Protein AF-0000000078877366 (afdb_homodimer)

Radius of gyration: 17.59 Å; Cα contacts (8 Å, |Δi|>4): 862; chains: 2; bounding box: 42×48×54 Å

Foldseek 3Di:
DDFDKQWEAFLVRQKIWGFDPPWQWIKIWGADPVVRDTHDIDTQAHDDPVFAGWIAWYAFPVRWIWTWGAQCQKTFTADSNVNDTDDMDHDQARGWHYWAFDDPQSQKIKTAFADPPPDPVRCVSRVCGGHIDIDHDPVTGHDDSDPPPD/DDFDKQWEAFLVRQKIWGFDPPWQWIKIWGADPVVRDTHDIDTQAHDDPVFAGWIAWYAFPVRWIWTWGAQCQKTFTADSVVNDTDDMDHDQARGWHYWAFDDPQSQKIKTAFADPPPDPVRCVSRVCGGHIDIDHDPVTGHDDSDPPPD

Nearest PDB structures (foldseek):
  4gn9-assembly1_A  TM=9.011E-01  e=2.842E-16  Mus musculus
  4gnc-assembly1_A  TM=8.943E-01  e=8.841E-16  Homo sapiens
  7plb-assembly1_A  TM=9.315E-01  e=5.204E-13  Caulobacter vibrioides CB15
  2iaw-assembly1_A  TM=7.650E-01  e=1.262E-06  Loligo vulgaris
  4o5t-assembly2_B  TM=7.601E-01  e=4.374E-06  Loligo vulgaris

Organism: Nematostella vectensis (NCBI:txid45351)

pLDDT: mean 87.81, std 14.9, range [25.67, 98.62]

InterPro domains:
  IPR005511 Senescence marker protein-30 (SMP-30) [PR01790] (13-33)
  IPR005511 Senescence marker protein-30 (SMP-3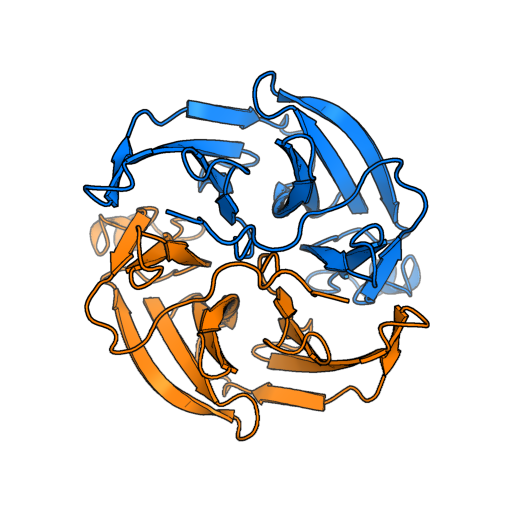0) [PR01790] (53-70)
  IPR005511 Senescence marker protein-30 (SMP-30) [PR01790] (96-114)
  IPR008367 Regucalcin [PR01791] (40-58)
  IPR008367 Regucalcin [PR01791] (79-92)
  IPR008367 Regucalcin [PR01791] (126-142)
  IPR011042 Six-bladed beta-propeller, TolB-like [G3DSA:2.120.10.30] (1-150)
  IPR013658 SMP-30/Gluconolactonase/LRE-like region [PF08450] (1-115)

Sequence (300 aa):
VTISNGLAWSNDGKTLYYVDSIPRTVSAFDYDVASGNLSNRRVAIQLPPSRGEPDGMTIDKDGMLWIAIWDEGKVVRFDPNTGEELQSVSFPVARTTSCCWAGPNYDELIVTTARIGLTPSQLRDQPLAGSIFRVKNLGTRGSPAVKYHGVTISNGLAWSNDGKTLYYVDSIPRTVSAFDYDVASGNLSNRRVAIQLPPSRGEPDGMTIDKDGMLWIAIWDEGKVVRFDPNTGEELQSVSFPVARTTSCCWAGPNYDELIVTTARIGLTPSQLRDQPLAGSIFRVKNLGTRGSPAVKYHG

Secondary structure (DSSP, 8-state):
---BTTEEE-TTS-EEEEE-SSTTEEEEEEE-TTT--EEEEEEEEE--TTS-EEEEEEE-TTSPEEEEEETTTEEEEE-TTT--EEEEEE-SSSBEEEEEEESTTS-EEEEEE--TT--HHHHHH-TTTT-EEEE---S-----------/---BTTEEE-TTS-EEEEE-SSTTEEEEEEE-TTT--EEEEEEEEE--TTS-EEEEEEE-TTSPEEEEEETTTEEEEE-TTT--EEEEEE-SSSBEEEEEEESTTS-EEEEEE--TT--HHHHHH-TTTT-EEEE---S-----------

Structure (mmCIF, N/CA/C/O backbone):
data_AF-0000000078877366-model_v1
#
loop_
_entity.id
_entity.type
_entity.pdbx_description
1 polymer Regucalcin
#
loop_
_atom_site.group_PDB
_atom_site.id
_atom_site.type_symbol
_atom_site.label_atom_id
_atom_site.label_alt_id
_atom_site.label_comp_id
_atom_site.label_asym_id
_atom_site.label_entity_id
_atom_site.label_seq_id
_atom_site.pdbx_PDB_ins_code
_atom_site.Cartn_x
_atom_site.Cartn_y
_atom_site.Cartn_z
_atom_site.occupancy
_atom_site.B_iso_or_equiv
_atom_site.auth_seq_id
_atom_site.auth_comp_id
_atom_site.auth_asym_id
_atom_site.auth_atom_id
_atom_site.pdbx_PDB_model_num
ATOM 1 N N . VAL A 1 1 ? -1.325 3.545 -12.031 1 32.81 1 VAL A N 1
ATOM 2 C CA . VAL A 1 1 ? -0.513 2.512 -11.398 1 32.81 1 VAL A CA 1
ATOM 3 C C . VAL A 1 1 ? -0.823 2.455 -9.906 1 32.81 1 VAL A C 1
ATOM 5 O O . VAL A 1 1 ? -0.821 3.484 -9.227 1 32.81 1 VAL A O 1
ATOM 8 N N . THR A 1 2 ? -1.578 1.471 -9.453 1 37.56 2 THR A N 1
ATOM 9 C CA . THR A 1 2 ? -2.1 1.322 -8.094 1 37.56 2 THR A CA 1
ATOM 10 C C . THR A 1 2 ? -0.974 0.997 -7.117 1 37.56 2 THR A C 1
ATOM 12 O O . THR A 1 2 ? -0.105 0.174 -7.414 1 37.56 2 THR A O 1
ATOM 15 N N . ILE A 1 3 ? -0.384 1.976 -6.395 1 37.84 3 ILE A N 1
ATOM 16 C CA . ILE A 1 3 ? 0.7 1.863 -5.422 1 37.84 3 ILE A CA 1
ATOM 17 C C . ILE A 1 3 ? 0.15 1.35 -4.094 1 37.84 3 ILE A C 1
ATOM 19 O O . ILE A 1 3 ? -0.912 1.787 -3.643 1 37.84 3 ILE A O 1
ATOM 23 N N . SER A 1 4 ? 0.248 -0.048 -3.723 1 44.88 4 SER A N 1
ATOM 24 C CA . SER A 1 4 ? -0.197 -0.622 -2.457 1 44.88 4 SER A CA 1
ATOM 25 C C . SER A 1 4 ? 0.892 -0.528 -1.394 1 44.88 4 SER A C 1
ATOM 27 O O . SER A 1 4 ? 2.043 -0.216 -1.703 1 44.88 4 SER A O 1
ATOM 29 N N . ASN A 1 5 ? 0.466 -0.875 -0.287 1 55.22 5 ASN A N 1
ATOM 30 C CA . ASN A 1 5 ? 1.335 -0.935 0.884 1 55.22 5 ASN A CA 1
ATOM 31 C C . ASN A 1 5 ? 2.586 -1.764 0.61 1 55.22 5 ASN A C 1
ATOM 33 O O . ASN A 1 5 ? 2.504 -2.979 0.425 1 55.22 5 ASN A O 1
ATOM 37 N N . GLY A 1 6 ? 3.566 -1.111 0.439 1 71.69 6 GLY A N 1
ATOM 38 C CA . GLY A 1 6 ? 4.879 -1.724 0.326 1 71.69 6 GLY A CA 1
ATOM 39 C C . GLY A 1 6 ? 5.262 -2.057 -1.104 1 71.69 6 GLY A C 1
ATOM 40 O O . GLY A 1 6 ? 6.258 -2.746 -1.342 1 71.69 6 GLY A O 1
ATOM 41 N N . LEU A 1 7 ? 4.27 -1.712 -2.055 1 83.06 7 LEU A N 1
ATOM 42 C CA . LEU A 1 7 ? 4.551 -1.886 -3.475 1 83.06 7 LEU A CA 1
ATOM 43 C C . LEU A 1 7 ? 4.336 -0.58 -4.234 1 83.06 7 LEU A C 1
ATOM 45 O O . LEU A 1 7 ? 3.383 0.153 -3.961 1 83.06 7 LEU A O 1
ATOM 49 N N . ALA A 1 8 ? 5.227 -0.337 -5.18 1 83.12 8 ALA A N 1
ATOM 50 C CA . ALA A 1 8 ? 5.074 0.792 -6.094 1 83.12 8 ALA A CA 1
ATOM 51 C C . ALA A 1 8 ? 5.688 0.482 -7.457 1 83.12 8 ALA A C 1
ATOM 53 O O . ALA A 1 8 ? 6.699 -0.216 -7.543 1 83.12 8 ALA A O 1
ATOM 54 N N . TRP A 1 9 ? 5.016 0.987 -8.438 1 84.25 9 TRP A N 1
ATOM 55 C CA . TRP A 1 9 ? 5.547 0.898 -9.797 1 84.25 9 TRP A CA 1
ATOM 56 C C . TRP A 1 9 ? 6.254 2.189 -10.188 1 84.25 9 TRP A C 1
ATOM 58 O O . TRP A 1 9 ? 5.781 3.285 -9.875 1 84.25 9 TRP A O 1
ATOM 68 N N . SER A 1 10 ? 7.32 1.924 -10.945 1 86 10 SER A N 1
ATOM 69 C CA . SER A 1 10 ? 7.844 3.102 -11.633 1 86 10 SER A CA 1
ATOM 70 C C . SER A 1 10 ? 6.832 3.66 -12.625 1 86 10 SER A C 1
ATOM 72 O O . SER A 1 10 ? 5.922 2.951 -13.055 1 86 10 SER A O 1
ATOM 74 N N . ASN A 1 11 ? 7.094 4.965 -12.961 1 82.62 11 ASN A N 1
ATOM 75 C CA . ASN A 1 11 ? 6.105 5.645 -13.789 1 82.62 11 ASN A CA 1
ATOM 76 C C . ASN A 1 11 ? 5.992 4.996 -15.164 1 82.62 11 ASN A C 1
ATOM 78 O O . ASN A 1 11 ? 4.922 5.012 -15.781 1 82.62 11 ASN A O 1
ATOM 82 N N . ASP A 1 12 ? 7.074 4.441 -15.672 1 82.88 12 ASP A N 1
ATOM 83 C CA . ASP A 1 12 ? 7.035 3.814 -16.984 1 82.88 12 ASP A CA 1
ATOM 84 C C . ASP A 1 12 ? 6.59 2.357 -16.891 1 82.88 12 ASP A C 1
ATOM 86 O O . ASP A 1 12 ? 6.535 1.649 -17.891 1 82.88 12 ASP A O 1
ATOM 90 N N . GLY A 1 13 ? 6.367 1.849 -15.703 1 82.31 13 GLY A N 1
ATOM 91 C CA . GLY A 1 13 ? 5.84 0.509 -15.492 1 82.31 13 GLY A CA 1
ATOM 92 C C . GLY A 1 13 ? 6.891 -0.576 -15.648 1 82.31 13 GLY A C 1
ATOM 93 O O . GLY A 1 13 ? 6.566 -1.765 -15.656 1 82.31 13 GLY A O 1
ATOM 94 N N . LYS A 1 14 ? 8.117 -0.205 -15.664 1 88.31 14 LYS A N 1
ATOM 95 C CA . LYS A 1 14 ? 9.164 -1.175 -15.977 1 88.31 14 LYS A CA 1
ATOM 96 C C . LYS A 1 14 ? 9.875 -1.64 -14.711 1 88.31 14 LYS A C 1
ATOM 98 O O . LYS A 1 14 ? 10.641 -2.602 -14.742 1 88.31 14 LYS A O 1
ATOM 103 N N . THR A 1 15 ? 9.648 -0.96 -13.625 1 91 15 THR A N 1
ATOM 104 C CA . THR A 1 15 ? 10.289 -1.315 -12.367 1 91 15 THR A CA 1
ATOM 105 C C . THR A 1 15 ? 9.25 -1.469 -11.258 1 91 15 THR A C 1
ATOM 107 O O . THR A 1 15 ? 8.352 -0.631 -11.117 1 91 15 THR A O 1
ATOM 110 N N . LEU A 1 16 ? 9.312 -2.557 -10.523 1 90.25 16 LEU A N 1
ATOM 111 C CA . LEU A 1 16 ? 8.508 -2.783 -9.32 1 90.25 16 LEU A CA 1
ATOM 112 C C . LEU A 1 16 ? 9.344 -2.572 -8.062 1 90.25 16 LEU A C 1
ATOM 114 O O . LEU A 1 16 ? 10.422 -3.16 -7.926 1 90.25 16 LEU A O 1
ATOM 118 N N . TYR A 1 17 ? 8.875 -1.68 -7.219 1 90.62 17 TYR A N 1
ATOM 119 C CA . TYR A 1 17 ? 9.484 -1.465 -5.914 1 90.62 17 TYR A CA 1
ATOM 120 C C . TYR A 1 17 ? 8.656 -2.119 -4.812 1 90.62 17 TYR A C 1
ATOM 122 O O . TYR A 1 17 ? 7.43 -2.061 -4.832 1 90.62 17 TYR A O 1
ATOM 130 N N . TYR A 1 18 ? 9.32 -2.799 -3.941 1 88.19 18 TYR A N 1
ATOM 131 C CA . TYR A 1 18 ? 8.547 -3.342 -2.83 1 88.19 18 TYR A CA 1
ATOM 132 C C . TYR A 1 18 ? 9.383 -3.393 -1.558 1 88.19 18 TYR A C 1
ATOM 134 O O . TYR A 1 18 ? 10.602 -3.568 -1.615 1 88.19 18 TYR A O 1
ATOM 142 N N . VAL A 1 19 ? 8.781 -3.094 -0.463 1 83.5 19 VAL A N 1
ATOM 143 C CA . VAL A 1 19 ? 9.422 -3.248 0.84 1 83.5 19 VAL A CA 1
ATOM 144 C C . VAL A 1 19 ? 9.734 -4.723 1.092 1 83.5 19 VAL A C 1
ATOM 146 O O . VAL A 1 19 ? 8.82 -5.543 1.215 1 83.5 19 VAL A O 1
ATOM 149 N N . ASP A 1 20 ? 10.938 -5.031 1.251 1 77.25 20 ASP A N 1
ATOM 150 C CA . ASP A 1 20 ? 11.492 -6.383 1.291 1 77.25 20 ASP A CA 1
ATOM 151 C C . ASP A 1 20 ? 11.43 -6.957 2.705 1 77.25 20 ASP A C 1
ATOM 153 O O . ASP A 1 20 ? 11.227 -6.219 3.672 1 77.25 20 ASP A O 1
ATOM 157 N N . SER A 1 21 ? 11.547 -8.297 2.646 1 73.06 21 SER A N 1
ATOM 158 C CA . SER A 1 21 ? 11.602 -9 3.924 1 73.06 21 SER A CA 1
ATOM 159 C C . SER A 1 21 ? 12.891 -8.695 4.676 1 73.06 21 SER A C 1
ATOM 161 O O . SER A 1 21 ? 12.992 -8.945 5.879 1 73.06 21 SER A O 1
ATOM 163 N N . ILE A 1 22 ? 13.859 -8.289 3.953 1 75.06 22 ILE A N 1
ATOM 164 C CA . ILE A 1 22 ? 15.062 -7.801 4.617 1 75.06 22 ILE A CA 1
ATOM 165 C C . ILE A 1 22 ? 14.758 -6.484 5.332 1 75.06 22 ILE A C 1
ATOM 167 O O . ILE A 1 22 ? 14.234 -5.547 4.723 1 75.06 22 ILE A O 1
ATOM 171 N N . PRO A 1 23 ? 15.141 -6.492 6.578 1 81.88 23 PRO A N 1
ATOM 172 C CA . PRO A 1 23 ? 14.805 -5.281 7.336 1 81.88 23 PRO A CA 1
ATOM 173 C C . PRO A 1 23 ? 15.344 -4.012 6.688 1 81.88 23 PRO A C 1
ATOM 175 O O . PRO A 1 23 ? 16.469 -4.008 6.164 1 81.88 23 PRO A O 1
ATOM 178 N N . ARG A 1 24 ? 14.516 -2.986 6.664 1 91.19 24 ARG A N 1
ATOM 179 C CA . ARG A 1 24 ? 14.82 -1.605 6.305 1 91.19 24 ARG A CA 1
ATOM 180 C C . ARG A 1 24 ? 15.281 -1.504 4.855 1 91.19 24 ARG A C 1
ATOM 182 O O . ARG A 1 24 ? 16.156 -0.697 4.527 1 91.19 24 ARG A O 1
ATOM 189 N N . THR A 1 25 ? 14.789 -2.34 4.055 1 90.75 25 THR A N 1
ATOM 190 C CA . THR A 1 25 ? 15.203 -2.393 2.658 1 90.75 25 THR A CA 1
ATOM 191 C C . THR A 1 25 ? 13.992 -2.293 1.732 1 90.75 25 THR A C 1
ATOM 193 O O . THR A 1 25 ? 12.953 -2.906 1.988 1 90.75 25 THR A O 1
ATOM 196 N N . VAL A 1 26 ? 14.156 -1.468 0.706 1 93.19 26 VAL A N 1
ATOM 197 C CA . VAL A 1 26 ? 13.273 -1.496 -0.454 1 93.19 26 VAL A CA 1
ATOM 198 C C . VAL A 1 26 ? 14.008 -2.092 -1.652 1 93.19 26 VAL A C 1
ATOM 200 O O . VAL A 1 26 ? 15.055 -1.586 -2.057 1 93.19 26 VAL A O 1
ATOM 203 N N . SER A 1 27 ? 13.438 -3.086 -2.223 1 92.88 27 SER A N 1
ATOM 204 C CA . SER A 1 27 ? 14.016 -3.738 -3.395 1 92.88 27 SER A CA 1
ATOM 205 C C . SER A 1 27 ? 13.328 -3.281 -4.676 1 92.88 27 SER A C 1
ATOM 207 O O . SER A 1 27 ? 12.195 -2.799 -4.641 1 92.88 27 SER A O 1
ATOM 209 N N . ALA A 1 28 ? 14.078 -3.387 -5.766 1 94.56 28 ALA A N 1
ATOM 210 C CA . ALA A 1 28 ? 13.547 -3.102 -7.098 1 94.56 28 ALA A CA 1
ATOM 211 C C . ALA A 1 28 ? 13.742 -4.297 -8.031 1 94.56 28 ALA A C 1
ATOM 213 O O . ALA A 1 28 ? 14.758 -4.992 -7.953 1 94.56 28 ALA A O 1
ATOM 214 N N . PHE A 1 29 ? 12.789 -4.543 -8.883 1 93.69 29 PHE A N 1
ATOM 215 C CA . PHE A 1 29 ? 12.82 -5.555 -9.938 1 93.69 29 PHE A CA 1
ATOM 216 C C . PHE A 1 29 ? 12.5 -4.938 -11.289 1 93.69 29 PHE A C 1
ATOM 218 O O . PHE A 1 29 ? 11.625 -4.074 -11.398 1 93.69 29 PHE A O 1
ATOM 225 N N . ASP A 1 30 ? 13.25 -5.438 -12.281 1 95.12 30 ASP A N 1
ATOM 226 C CA . ASP A 1 30 ? 12.734 -5.176 -13.625 1 95.12 30 ASP A CA 1
ATOM 227 C C . ASP A 1 30 ? 11.477 -5.992 -13.898 1 95.12 30 ASP A C 1
ATOM 229 O O . ASP A 1 30 ? 11.375 -7.148 -13.484 1 95.12 30 ASP A O 1
ATOM 233 N N . TYR A 1 31 ? 10.586 -5.371 -14.516 1 90 31 TYR A N 1
ATOM 234 C CA . TYR A 1 31 ? 9.344 -6.023 -14.906 1 90 31 TYR A CA 1
ATOM 235 C C . TYR A 1 31 ? 9.195 -6.059 -16.422 1 90 31 TYR A C 1
ATOM 237 O O . TYR A 1 31 ? 9.234 -5.016 -17.078 1 90 31 TYR A O 1
ATOM 245 N N . ASP A 1 32 ? 9.062 -7.242 -16.969 1 90.5 32 ASP A N 1
ATOM 246 C CA . ASP A 1 32 ? 8.758 -7.41 -18.391 1 90.5 32 ASP A CA 1
ATOM 247 C C . ASP A 1 32 ? 7.25 -7.465 -18.625 1 90.5 32 ASP A C 1
ATOM 249 O O . ASP A 1 32 ? 6.609 -8.477 -18.344 1 90.5 32 ASP A O 1
ATOM 253 N N . VAL A 1 33 ? 6.742 -6.5 -19.172 1 82.19 33 VAL A N 1
ATOM 254 C CA . VAL A 1 33 ? 5.297 -6.332 -19.297 1 82.19 33 VAL A CA 1
ATOM 255 C C . VAL A 1 33 ? 4.723 -7.453 -20.156 1 82.19 33 VAL A C 1
ATOM 257 O O . VAL A 1 33 ? 3.605 -7.914 -19.938 1 82.19 33 VAL A O 1
ATOM 260 N N . ALA A 1 34 ? 5.422 -7.879 -21.156 1 83.06 34 ALA A N 1
ATOM 261 C CA . ALA A 1 34 ? 4.941 -8.898 -22.078 1 83.06 34 ALA A CA 1
ATOM 262 C C . ALA A 1 34 ? 4.871 -10.266 -21.406 1 83.06 34 ALA A C 1
ATOM 264 O O . ALA A 1 34 ? 3.871 -10.977 -21.531 1 83.06 34 ALA A O 1
ATOM 265 N N . SER A 1 35 ? 5.82 -10.578 -20.625 1 86.69 35 SER A N 1
ATOM 266 C CA . SER A 1 35 ? 5.883 -11.906 -20.016 1 86.69 35 SER A CA 1
ATOM 267 C C . SER A 1 35 ? 5.375 -11.875 -18.578 1 86.69 35 SER A C 1
ATOM 269 O O . SER A 1 35 ? 5.031 -12.922 -18.016 1 86.69 35 SER A O 1
ATOM 271 N N . GLY A 1 36 ? 5.445 -10.703 -18.047 1 83.31 36 GLY A N 1
ATOM 272 C CA . GLY A 1 36 ? 5.094 -10.578 -16.641 1 83.31 36 GLY A CA 1
ATOM 273 C C . GLY A 1 36 ? 6.215 -10.984 -15.703 1 83.31 36 GLY A C 1
ATOM 274 O O . GLY A 1 36 ? 6.031 -11.023 -14.492 1 83.31 36 GLY A O 1
ATOM 275 N N . ASN A 1 37 ? 7.348 -11.266 -16.219 1 89.62 37 ASN A N 1
ATOM 276 C CA . ASN A 1 37 ? 8.461 -11.766 -15.414 1 89.62 37 ASN A CA 1
ATOM 277 C C . ASN A 1 37 ? 9.148 -10.641 -14.648 1 89.62 37 ASN A C 1
ATOM 279 O O . ASN A 1 37 ? 9.352 -9.555 -15.188 1 89.62 37 ASN A O 1
ATOM 283 N N . LEU A 1 38 ? 9.406 -10.898 -13.383 1 90.75 38 LEU A N 1
ATOM 284 C CA . LEU A 1 38 ? 10.266 -10.047 -12.578 1 90.75 38 LEU A CA 1
ATOM 285 C C . LEU A 1 38 ? 11.703 -10.562 -12.594 1 90.75 38 LEU A C 1
ATOM 287 O O . LEU A 1 38 ? 11.938 -11.766 -12.477 1 90.75 38 LEU A O 1
ATOM 291 N N . SER A 1 39 ? 12.594 -9.641 -12.828 1 94.19 39 SER A N 1
ATOM 292 C CA . SER A 1 39 ? 14 -10.023 -12.883 1 94.19 39 SER A CA 1
ATOM 293 C C . SER A 1 39 ? 14.898 -8.898 -12.367 1 94.19 39 SER A C 1
ATOM 295 O O . SER A 1 39 ? 14.414 -7.82 -12.023 1 94.19 39 SER A O 1
ATOM 297 N N . ASN A 1 40 ? 16.203 -9.234 -12.156 1 95.12 40 ASN A N 1
ATOM 298 C CA . ASN A 1 40 ? 17.234 -8.266 -11.812 1 95.12 40 ASN A CA 1
ATOM 299 C C . ASN A 1 40 ? 16.938 -7.57 -10.484 1 95.12 40 ASN A C 1
ATOM 301 O O . ASN A 1 40 ? 16.938 -6.34 -10.406 1 95.12 40 ASN A O 1
ATOM 305 N N . ARG A 1 41 ? 16.797 -8.359 -9.523 1 92.44 41 ARG A N 1
ATOM 306 C CA . ARG A 1 41 ? 16.578 -7.812 -8.188 1 92.44 41 ARG A CA 1
ATOM 307 C C . ARG A 1 41 ? 17.766 -6.961 -7.754 1 92.44 41 ARG A C 1
ATOM 309 O O . ARG A 1 41 ? 18.922 -7.348 -7.941 1 92.44 41 ARG A O 1
ATOM 316 N N . ARG A 1 42 ? 17.422 -5.758 -7.215 1 95.5 42 ARG A N 1
ATOM 317 C CA . ARG A 1 42 ? 18.453 -4.879 -6.668 1 95.5 42 ARG A CA 1
ATOM 318 C C . ARG A 1 42 ? 17.906 -4.062 -5.5 1 95.5 42 ARG A C 1
ATOM 320 O O . ARG A 1 42 ? 16.688 -3.916 -5.348 1 95.5 42 ARG A O 1
ATOM 327 N N . VAL A 1 43 ? 18.828 -3.549 -4.68 1 95.19 43 VAL A N 1
ATOM 328 C CA . VAL A 1 43 ? 18.438 -2.701 -3.553 1 95.19 43 VAL A CA 1
ATOM 329 C C . VAL A 1 43 ? 18.25 -1.264 -4.031 1 95.19 43 VAL A C 1
ATOM 331 O O . VAL A 1 43 ? 19.172 -0.645 -4.547 1 95.19 43 VAL A O 1
ATOM 334 N N . ALA A 1 44 ? 17.078 -0.752 -3.947 1 96.62 44 ALA A N 1
ATOM 335 C CA . ALA A 1 44 ? 16.812 0.645 -4.281 1 96.62 44 ALA A CA 1
ATOM 336 C C . ALA A 1 44 ? 17.094 1.559 -3.096 1 96.62 44 ALA A C 1
ATOM 338 O O . ALA A 1 44 ? 17.734 2.609 -3.252 1 96.62 44 ALA A O 1
ATOM 339 N N . ILE A 1 45 ? 16.594 1.171 -1.94 1 96.56 45 ILE A N 1
ATOM 340 C CA . ILE A 1 45 ? 16.797 1.933 -0.713 1 96.56 45 ILE A CA 1
ATOM 341 C C . ILE A 1 45 ? 17.25 0.999 0.406 1 96.56 45 ILE A C 1
ATOM 343 O O . ILE A 1 45 ? 16.688 -0.082 0.588 1 96.56 45 ILE A O 1
ATOM 347 N N . GLN A 1 46 ? 18.234 1.357 1.118 1 96.12 46 GLN A N 1
ATOM 348 C CA . GLN A 1 46 ? 18.672 0.7 2.344 1 96.12 46 GLN A CA 1
ATOM 349 C C . GLN A 1 46 ? 18.859 1.709 3.477 1 96.12 46 GLN A C 1
ATOM 351 O O . GLN A 1 46 ? 19.719 2.59 3.4 1 96.12 46 GLN A O 1
ATOM 356 N N . LEU A 1 47 ? 18.047 1.532 4.484 1 95.75 47 LEU A N 1
ATOM 357 C CA . LEU A 1 47 ? 18.188 2.408 5.645 1 95.75 47 LEU A CA 1
ATOM 358 C C . LEU A 1 47 ? 19.094 1.779 6.699 1 95.75 47 LEU A C 1
ATOM 360 O O . LEU A 1 47 ? 19.078 0.559 6.879 1 95.75 47 LEU A O 1
ATOM 364 N N . PRO A 1 48 ? 19.844 2.566 7.383 1 95.94 48 PRO A N 1
ATOM 365 C CA . PRO A 1 48 ? 20.688 2.02 8.453 1 95.94 48 PRO A CA 1
ATOM 366 C C . PRO A 1 48 ? 19.859 1.538 9.648 1 95.94 48 PRO A C 1
ATOM 368 O O . PRO A 1 48 ? 18.703 1.929 9.805 1 95.94 48 PRO A O 1
ATOM 371 N N . PRO A 1 49 ? 20.469 0.72 10.516 1 93.5 49 PRO A N 1
ATOM 372 C CA . PRO A 1 49 ? 19.766 0.146 11.664 1 93.5 49 PRO A CA 1
ATOM 373 C C . PRO A 1 49 ? 19.234 1.21 12.617 1 93.5 49 PRO A C 1
ATOM 375 O O . PRO A 1 49 ? 18.312 0.942 13.398 1 93.5 49 PRO A O 1
ATOM 378 N N . SER A 1 50 ? 19.812 2.396 12.625 1 95.44 50 SER A N 1
ATOM 379 C CA . SER A 1 50 ? 19.391 3.471 13.523 1 95.44 50 SER A CA 1
ATOM 380 C C . SER A 1 50 ? 18.094 4.102 13.062 1 95.44 50 SER A C 1
ATOM 382 O O . SER A 1 50 ? 17.484 4.895 13.781 1 95.44 50 SER A O 1
ATOM 384 N N . ARG A 1 51 ? 17.641 3.738 11.906 1 95.62 51 ARG A N 1
ATOM 385 C CA . ARG A 1 51 ? 16.438 4.328 11.344 1 95.62 51 ARG A CA 1
ATOM 386 C C . ARG A 1 51 ? 15.25 3.379 11.484 1 95.62 51 ARG A C 1
ATOM 388 O O . ARG A 1 51 ? 15.414 2.215 11.859 1 95.62 51 ARG A O 1
ATOM 395 N N . GLY A 1 52 ? 14.047 3.926 11.281 1 93.81 52 GLY A N 1
ATOM 396 C CA . GLY A 1 52 ? 12.828 3.131 11.32 1 93.81 52 GLY A CA 1
ATOM 397 C C . GLY A 1 52 ? 12.672 2.223 10.117 1 93.81 52 GLY A C 1
ATOM 398 O O . GLY A 1 52 ? 13.625 2.014 9.359 1 93.81 52 GLY A O 1
ATOM 399 N N . GLU A 1 53 ? 11.539 1.551 10.055 1 91 53 GLU A N 1
ATOM 400 C CA . GLU A 1 53 ? 11.258 0.574 9.008 1 91 53 GLU A CA 1
ATOM 401 C C . GLU A 1 53 ? 10.375 1.173 7.914 1 91 53 GLU A C 1
ATOM 403 O O . GLU A 1 53 ? 9.352 1.799 8.211 1 91 53 GLU A O 1
ATOM 408 N N . PRO A 1 54 ? 10.844 0.97 6.605 1 91.94 54 PRO A N 1
ATOM 409 C CA . PRO A 1 54 ? 9.898 1.342 5.555 1 91.94 54 PRO A CA 1
ATOM 410 C C . PRO A 1 54 ? 8.586 0.566 5.641 1 91.94 54 PRO A C 1
ATOM 412 O O . PRO A 1 54 ? 8.586 -0.618 5.984 1 91.94 54 PRO A O 1
ATOM 415 N N . ASP A 1 55 ? 7.52 1.225 5.402 1 88.19 55 ASP A N 1
ATOM 416 C CA . ASP A 1 55 ? 6.199 0.607 5.414 1 88.19 55 ASP A CA 1
ATOM 417 C C . ASP A 1 55 ? 5.457 0.872 4.105 1 88.19 55 ASP A C 1
ATOM 419 O O . ASP A 1 55 ? 5.867 0.393 3.045 1 88.19 55 ASP A O 1
ATOM 423 N N . GLY A 1 56 ? 4.449 1.775 4.078 1 88.38 56 GLY A N 1
ATOM 424 C CA . GLY A 1 56 ? 3.76 2.133 2.85 1 88.38 56 GLY A CA 1
ATOM 425 C C . GLY A 1 56 ? 4.543 3.104 1.985 1 88.38 56 GLY A C 1
ATOM 426 O O . GLY A 1 56 ? 5.297 3.93 2.5 1 88.38 56 GLY A O 1
ATOM 427 N N . MET A 1 57 ? 4.34 3.037 0.662 1 91 57 MET A N 1
ATOM 428 C CA . MET A 1 57 ? 5.074 3.926 -0.234 1 91 57 MET A CA 1
ATOM 429 C C . MET A 1 57 ? 4.219 4.312 -1.438 1 91 57 MET A C 1
ATOM 431 O O . MET A 1 57 ? 3.271 3.605 -1.782 1 91 57 MET A O 1
ATOM 435 N N . THR A 1 58 ? 4.531 5.375 -2.053 1 89.12 58 THR A N 1
ATOM 436 C CA . THR A 1 58 ? 3.996 5.84 -3.326 1 89.12 58 THR A CA 1
ATOM 437 C C . THR A 1 58 ? 5.086 6.52 -4.156 1 89.12 58 THR A C 1
ATOM 439 O O . THR A 1 58 ? 6.25 6.547 -3.754 1 89.12 58 THR A O 1
ATOM 442 N N . ILE A 1 59 ? 4.734 6.914 -5.359 1 90.75 59 ILE A N 1
ATOM 443 C CA . ILE A 1 59 ? 5.719 7.469 -6.285 1 90.75 59 ILE A CA 1
ATOM 444 C C . ILE A 1 59 ? 5.219 8.805 -6.824 1 90.75 59 ILE A C 1
ATOM 446 O O . ILE A 1 59 ? 4.023 8.977 -7.078 1 90.75 59 ILE A O 1
ATOM 450 N N . ASP A 1 60 ? 6.129 9.727 -6.926 1 91.44 60 ASP A N 1
ATOM 451 C CA . ASP A 1 60 ? 5.703 11 -7.488 1 91.44 60 ASP A CA 1
ATOM 452 C C . ASP A 1 60 ? 5.984 11.062 -8.992 1 91.44 60 ASP A C 1
ATOM 454 O O . ASP A 1 60 ? 6.523 10.109 -9.562 1 91.44 60 ASP A O 1
ATOM 458 N N . LYS A 1 61 ? 5.539 12.125 -9.656 1 90.62 61 LYS A N 1
ATOM 459 C CA . LYS A 1 61 ? 5.605 12.266 -11.109 1 90.62 61 LYS A CA 1
ATOM 460 C C . LYS A 1 61 ? 7.051 12.219 -11.602 1 90.62 61 LYS A C 1
ATOM 462 O O . LYS A 1 61 ? 7.301 11.938 -12.773 1 90.62 61 LYS A O 1
ATOM 467 N N . ASP A 1 62 ? 7.992 12.586 -10.711 1 94.81 62 ASP A N 1
ATOM 468 C CA . ASP A 1 62 ? 9.406 12.617 -11.078 1 94.81 62 ASP A CA 1
ATOM 469 C C . ASP A 1 62 ? 10.055 11.25 -10.898 1 94.81 62 ASP A C 1
ATOM 471 O O . ASP A 1 62 ? 11.25 11.086 -11.125 1 94.81 62 ASP A O 1
ATOM 475 N 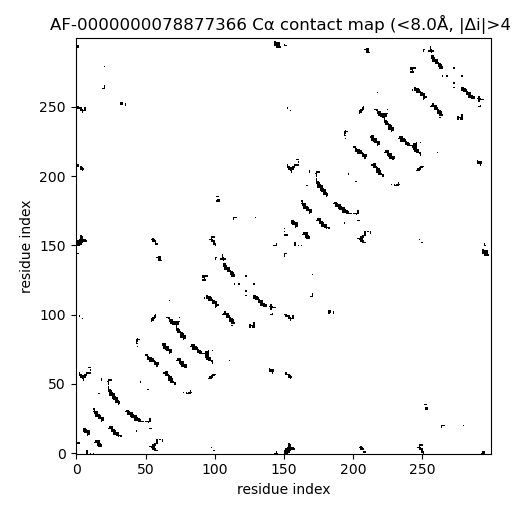N . GLY A 1 63 ? 9.328 10.289 -10.469 1 92.94 63 GLY A N 1
ATOM 476 C CA . GLY A 1 63 ? 9.828 8.938 -10.297 1 92.94 63 GLY A CA 1
ATOM 477 C C . GLY A 1 63 ? 10.492 8.719 -8.945 1 92.94 63 GLY A C 1
ATOM 478 O O . GLY A 1 63 ? 11.219 7.738 -8.766 1 92.94 63 GLY A O 1
ATOM 479 N N . MET A 1 64 ? 10.305 9.648 -8.047 1 95.44 64 MET A N 1
ATOM 480 C CA . MET A 1 64 ? 10.867 9.5 -6.707 1 95.44 64 MET A CA 1
ATOM 481 C C . MET A 1 64 ? 9.875 8.805 -5.777 1 95.44 64 MET A C 1
ATOM 483 O O . MET A 1 64 ? 8.664 9 -5.891 1 95.44 64 MET A O 1
ATOM 487 N N . LEU A 1 65 ? 10.477 8.008 -4.902 1 94.12 65 LEU A N 1
ATOM 488 C CA . LEU A 1 65 ? 9.641 7.25 -3.977 1 94.12 65 LEU A CA 1
ATOM 489 C C . LEU A 1 65 ? 9.375 8.047 -2.705 1 94.12 65 LEU A C 1
ATOM 491 O O . LEU A 1 65 ? 10.289 8.656 -2.145 1 94.12 65 LEU A O 1
ATOM 495 N N . TRP A 1 66 ? 8.148 8.102 -2.322 1 93.94 66 TRP A N 1
ATOM 496 C CA . TRP A 1 66 ? 7.73 8.602 -1.016 1 93.94 66 TRP A CA 1
ATOM 497 C C . TRP A 1 66 ? 7.371 7.453 -0.079 1 93.94 66 TRP A C 1
ATOM 499 O O . TRP A 1 66 ? 6.469 6.668 -0.372 1 93.94 66 TRP A O 1
ATOM 509 N N . ILE A 1 67 ? 8.07 7.348 1.044 1 93.94 67 ILE A N 1
ATOM 510 C CA . ILE A 1 67 ? 7.961 6.16 1.886 1 93.94 67 ILE A CA 1
ATOM 511 C C . ILE A 1 67 ? 7.664 6.574 3.326 1 93.94 67 ILE A C 1
ATOM 513 O O . ILE A 1 67 ? 8.367 7.418 3.893 1 93.94 67 ILE A O 1
ATOM 517 N N . ALA A 1 68 ? 6.566 6.035 3.842 1 93.75 68 ALA A N 1
ATOM 518 C CA . ALA A 1 68 ? 6.328 6.141 5.277 1 93.75 68 ALA A CA 1
ATOM 519 C C . ALA A 1 68 ? 7.348 5.316 6.066 1 93.75 68 ALA A C 1
ATOM 521 O O . ALA A 1 68 ? 7.562 4.141 5.773 1 93.75 68 ALA A O 1
ATOM 522 N N . ILE A 1 69 ? 7.965 5.941 7.039 1 94.62 69 ILE A N 1
ATOM 523 C CA . ILE A 1 69 ? 8.961 5.238 7.84 1 94.62 69 ILE A CA 1
ATOM 524 C C . ILE A 1 69 ? 8.406 4.988 9.242 1 94.62 69 ILE A C 1
ATOM 526 O O . ILE A 1 69 ? 8.328 5.91 10.055 1 94.62 69 ILE A O 1
ATOM 530 N N . TRP A 1 70 ? 8.094 3.725 9.5 1 91.06 70 TRP A N 1
ATOM 531 C CA . TRP A 1 70 ? 7.578 3.279 10.789 1 91.06 70 TRP A CA 1
ATOM 532 C C . TRP A 1 70 ? 8.586 3.557 11.906 1 91.06 70 TRP A C 1
ATOM 534 O O . TRP A 1 70 ? 9.781 3.314 11.742 1 91.06 70 TRP A O 1
ATOM 544 N N . ASP A 1 71 ? 8.047 4.172 12.992 1 93.44 71 ASP A N 1
ATOM 545 C CA . ASP A 1 71 ? 8.781 4.453 14.219 1 93.44 71 ASP A CA 1
ATOM 546 C C . ASP A 1 71 ? 9.688 5.668 14.055 1 93.44 71 ASP A C 1
ATOM 548 O O . ASP A 1 71 ? 10.562 5.918 14.883 1 93.44 71 ASP A O 1
ATOM 552 N N . GLU A 1 72 ? 9.578 6.414 12.969 1 95.88 72 GLU A N 1
ATOM 553 C CA . GLU A 1 72 ? 10.273 7.691 12.805 1 95.88 72 GLU A CA 1
ATOM 554 C C . GLU A 1 72 ? 9.281 8.844 12.703 1 95.88 72 GLU A C 1
ATOM 556 O O . GLU A 1 72 ? 9.664 10.008 12.828 1 95.88 72 GLU A O 1
ATOM 561 N N . GLY A 1 73 ? 8.102 8.492 12.492 1 96.12 73 GLY A N 1
ATOM 562 C CA . GLY A 1 73 ? 7.125 9.555 12.297 1 96.12 73 GLY A CA 1
ATOM 563 C C . GLY A 1 73 ? 7.422 10.422 11.094 1 96.12 73 GLY A C 1
ATOM 564 O O . GLY A 1 73 ? 7.316 11.648 11.164 1 96.12 73 GLY A O 1
ATOM 565 N N . LYS A 1 74 ? 7.855 9.781 10.039 1 97.94 74 LYS A N 1
ATOM 566 C CA . LYS A 1 74 ? 8.25 10.539 8.852 1 97.94 74 LYS A CA 1
ATOM 567 C C . LYS A 1 74 ? 7.746 9.859 7.578 1 97.94 74 LYS A C 1
ATOM 569 O O . LYS A 1 74 ? 7.562 8.641 7.551 1 97.94 74 LYS A O 1
ATOM 574 N N . VAL A 1 75 ? 7.445 10.68 6.613 1 96.62 75 VAL A N 1
ATOM 575 C CA . VAL A 1 75 ? 7.449 10.258 5.219 1 96.62 75 VAL A CA 1
ATOM 576 C C . VAL A 1 75 ? 8.648 10.867 4.496 1 96.62 75 VAL A C 1
ATOM 578 O O . VAL A 1 75 ? 8.891 12.07 4.598 1 96.62 75 VAL A O 1
ATOM 581 N N . VAL A 1 76 ? 9.391 10.008 3.824 1 97.81 76 VAL A N 1
ATOM 582 C CA . VAL A 1 76 ? 10.648 10.445 3.23 1 97.81 76 VAL A CA 1
ATOM 583 C C . VAL A 1 76 ? 10.602 10.234 1.719 1 97.81 76 VAL A C 1
ATOM 585 O O . VAL A 1 76 ? 10.133 9.195 1.245 1 97.81 76 VAL A O 1
ATOM 588 N N . ARG A 1 77 ? 11.047 11.25 1.002 1 97.88 77 ARG A N 1
ATOM 589 C CA . ARG A 1 77 ? 11.211 11.172 -0.446 1 97.88 77 ARG A CA 1
ATOM 590 C C . ARG A 1 77 ? 12.609 10.68 -0.815 1 97.88 77 ARG A C 1
ATOM 592 O O . ARG A 1 77 ? 13.609 11.281 -0.423 1 97.88 77 ARG A O 1
ATOM 599 N N . PHE A 1 78 ? 12.68 9.609 -1.586 1 97.94 78 PHE A N 1
ATOM 600 C CA . PHE A 1 78 ? 13.953 9 -1.958 1 97.94 78 PHE A CA 1
ATOM 601 C C . PHE A 1 78 ? 14.125 8.992 -3.473 1 97.94 78 PHE A C 1
ATOM 603 O O . PHE A 1 78 ? 13.156 8.789 -4.211 1 97.94 78 PHE A O 1
ATOM 610 N N . ASP A 1 79 ? 15.344 9.172 -3.902 1 98.38 79 ASP A N 1
ATOM 611 C CA . ASP A 1 79 ? 15.734 8.773 -5.254 1 98.38 79 ASP A CA 1
ATOM 612 C C . ASP A 1 79 ? 16 7.277 -5.336 1 98.38 79 ASP A C 1
ATOM 614 O O . ASP A 1 79 ? 17 6.793 -4.781 1 98.38 79 ASP A O 1
ATOM 618 N N . PRO A 1 80 ? 15.18 6.555 -6.012 1 96.81 80 PRO A N 1
ATOM 619 C CA . PRO A 1 80 ? 15.367 5.102 -5.984 1 96.81 80 PRO A CA 1
ATOM 620 C C . PRO A 1 80 ? 16.578 4.645 -6.797 1 96.81 80 PRO A C 1
ATOM 622 O O . PRO A 1 80 ? 16.984 3.486 -6.691 1 96.81 80 PRO A O 1
ATOM 625 N N . ASN A 1 81 ? 17.109 5.461 -7.621 1 96.31 81 ASN A N 1
ATOM 626 C CA . ASN A 1 81 ? 18.281 5.102 -8.406 1 96.31 81 ASN A CA 1
ATOM 627 C C . ASN A 1 81 ? 19.562 5.23 -7.586 1 96.31 81 ASN A C 1
ATOM 629 O O . ASN A 1 81 ? 20.516 4.477 -7.797 1 96.31 81 ASN A O 1
ATOM 633 N N . THR A 1 82 ? 19.547 6.172 -6.621 1 97.38 82 THR A N 1
ATOM 634 C CA . THR A 1 82 ? 20.766 6.426 -5.863 1 97.38 82 THR A CA 1
ATOM 635 C C . THR A 1 82 ? 20.594 6.02 -4.402 1 97.38 82 THR A C 1
ATOM 637 O O . THR A 1 82 ? 21.578 5.844 -3.68 1 97.38 82 THR A O 1
ATOM 640 N N . GLY A 1 83 ? 19.406 5.957 -3.973 1 97.12 83 GLY A N 1
ATOM 641 C CA . GLY A 1 83 ? 19.125 5.672 -2.574 1 97.12 83 GLY A CA 1
ATOM 642 C C . GLY A 1 83 ? 19.156 6.906 -1.692 1 97.12 83 GLY A C 1
ATOM 643 O O . GLY A 1 83 ? 18.969 6.812 -0.479 1 97.12 83 GLY A O 1
ATOM 644 N N . GLU A 1 84 ? 19.312 8.047 -2.303 1 97.81 84 GLU A N 1
ATOM 645 C CA . GLU A 1 84 ? 19.484 9.281 -1.542 1 97.81 84 GLU A CA 1
ATOM 646 C C . GLU A 1 84 ? 18.125 9.805 -1.042 1 97.81 84 GLU A C 1
ATOM 648 O O . GLU A 1 84 ? 17.141 9.773 -1.771 1 97.81 84 GLU A O 1
ATOM 653 N N . GLU A 1 85 ? 18.172 10.297 0.186 1 98.25 85 GLU A N 1
ATOM 654 C CA . GLU A 1 85 ? 17.031 11.039 0.706 1 98.25 85 GLU A CA 1
ATOM 655 C C . GLU A 1 85 ? 16.984 12.453 0.137 1 98.25 85 GLU A C 1
ATOM 657 O O . GLU A 1 85 ? 17.953 13.203 0.241 1 98.25 85 GLU A O 1
ATOM 662 N N . LEU A 1 86 ? 15.883 12.828 -0.39 1 98.62 86 LEU A N 1
ATOM 663 C CA . LEU A 1 86 ? 15.781 14.117 -1.06 1 98.62 86 LEU A CA 1
ATOM 664 C C . LEU A 1 86 ? 14.984 15.109 -0.214 1 98.62 86 LEU A C 1
ATOM 666 O O . LEU A 1 86 ? 15.195 16.312 -0.299 1 98.62 86 LEU A O 1
ATOM 670 N N . GLN A 1 87 ? 13.992 14.703 0.449 1 98.31 87 GLN A N 1
ATOM 671 C CA . GLN A 1 87 ? 13.062 15.492 1.254 1 98.31 87 GLN A CA 1
ATOM 672 C C . GLN A 1 87 ? 12.414 14.625 2.338 1 98.31 87 GLN A C 1
ATOM 674 O O . GLN A 1 87 ? 12.375 13.398 2.221 1 98.31 87 GLN A O 1
ATOM 679 N N . SER A 1 88 ? 12.055 15.227 3.41 1 98.38 88 SER A N 1
ATOM 680 C CA . SER A 1 88 ? 11.328 14.5 4.449 1 98.38 88 SER A CA 1
ATOM 681 C C . SER A 1 88 ? 10.242 15.367 5.07 1 98.38 88 SER A C 1
ATOM 683 O O . SER A 1 88 ? 10.367 16.594 5.117 1 98.38 88 SER A O 1
ATOM 685 N N . VAL A 1 89 ? 9.141 14.773 5.414 1 98.56 89 VAL A N 1
ATOM 686 C CA . VAL A 1 89 ? 8.055 15.398 6.168 1 98.56 89 VAL A CA 1
ATOM 687 C C . VAL A 1 89 ? 7.934 14.734 7.539 1 98.56 89 VAL A C 1
ATOM 689 O O . VAL A 1 89 ? 7.805 13.516 7.637 1 98.56 89 VAL A O 1
ATOM 692 N N . SER A 1 90 ? 7.941 15.531 8.602 1 98.44 90 SER A N 1
ATOM 693 C CA . SER A 1 90 ? 7.832 15 9.961 1 98.44 90 SER A CA 1
ATOM 694 C C . SER A 1 90 ? 6.418 15.18 10.508 1 98.44 90 SER A C 1
ATOM 696 O O . SER A 1 90 ? 5.758 16.188 10.227 1 98.44 90 SER A O 1
ATOM 698 N N . PHE A 1 91 ? 6 14.266 11.273 1 98.19 91 PHE A N 1
ATOM 699 C CA . PHE A 1 91 ? 4.691 14.266 11.914 1 98.19 91 PHE A CA 1
ATOM 700 C C . PHE A 1 91 ? 4.828 14.133 13.43 1 98.19 91 PHE A C 1
ATOM 702 O O . PHE A 1 91 ? 5.816 13.586 13.922 1 98.19 91 PHE A O 1
ATOM 709 N N . PRO A 1 92 ? 3.859 14.672 14.109 1 97.88 92 PRO A N 1
ATOM 710 C CA . PRO A 1 92 ? 3.914 14.57 15.57 1 97.88 92 PRO A CA 1
ATOM 711 C C . PRO A 1 92 ? 3.43 13.219 16.094 1 97.88 92 PRO A C 1
ATOM 713 O O . PRO A 1 92 ? 2.652 13.164 17.047 1 97.88 92 PRO A O 1
ATOM 716 N N . VAL A 1 93 ? 3.801 12.117 15.461 1 96.94 93 VAL A N 1
ATOM 717 C CA . VAL A 1 93 ? 3.49 10.727 15.781 1 96.94 93 VAL A CA 1
ATOM 718 C C . VAL A 1 93 ? 4.711 9.852 15.516 1 96.94 93 VAL A C 1
ATOM 720 O O . VAL A 1 93 ? 5.617 10.242 14.781 1 96.94 93 VAL A O 1
ATOM 723 N N . ALA A 1 94 ? 4.73 8.703 16.078 1 94.62 94 ALA A N 1
ATOM 724 C CA . ALA A 1 94 ? 5.883 7.82 15.938 1 94.62 94 ALA A CA 1
ATOM 725 C C . ALA A 1 94 ? 5.738 6.926 14.711 1 94.62 94 ALA A C 1
ATOM 727 O O . ALA A 1 94 ? 6.734 6.535 14.094 1 94.62 94 ALA A O 1
ATOM 728 N N . ARG A 1 95 ? 4.473 6.625 14.367 1 93.19 95 ARG A N 1
ATOM 729 C CA . ARG A 1 95 ? 4.309 5.512 13.438 1 93.19 95 ARG A CA 1
ATOM 730 C C . ARG A 1 95 ? 3.486 5.934 12.219 1 93.19 95 ARG A C 1
ATOM 732 O O . ARG A 1 95 ? 2.268 5.746 12.195 1 93.19 95 ARG A O 1
ATOM 739 N N . THR A 1 96 ? 4.223 6.426 11.266 1 93.19 96 THR A N 1
ATOM 740 C CA . THR A 1 96 ? 3.623 6.578 9.945 1 93.19 96 THR A CA 1
ATOM 741 C C . THR A 1 96 ? 3.541 5.23 9.234 1 93.19 96 THR A C 1
ATOM 743 O O . THR A 1 96 ? 4.48 4.434 9.289 1 93.19 96 THR A O 1
ATOM 746 N N . THR A 1 97 ? 2.398 4.965 8.555 1 88.44 97 THR A N 1
ATOM 747 C CA . THR A 1 97 ? 2.182 3.613 8.047 1 88.44 97 THR A CA 1
ATOM 748 C C . THR A 1 97 ? 2.133 3.607 6.52 1 88.44 97 THR A C 1
ATOM 750 O O . THR A 1 97 ? 2.549 2.637 5.883 1 88.44 97 THR A O 1
ATOM 753 N N . SER A 1 98 ? 1.523 4.637 5.953 1 90.88 98 SER A N 1
ATOM 754 C CA . SER A 1 98 ? 1.374 4.66 4.5 1 90.88 98 SER A CA 1
ATOM 755 C C . SER A 1 98 ? 1.131 6.074 3.992 1 90.88 98 SER A C 1
ATOM 757 O O . SER A 1 98 ? 1.051 7.02 4.781 1 90.88 98 SER A O 1
ATOM 759 N N . CYS A 1 99 ? 1.07 6.18 2.596 1 91.19 99 CYS A N 1
ATOM 760 C CA . CYS A 1 99 ? 0.807 7.469 1.971 1 91.19 99 CYS A CA 1
ATOM 761 C C . CYS A 1 99 ? 0.378 7.297 0.519 1 91.19 99 CYS A C 1
ATOM 763 O O . CYS A 1 99 ? 0.734 6.305 -0.123 1 91.19 99 CYS A O 1
ATOM 765 N N . CYS A 1 100 ? -0.381 8.297 0.043 1 89 100 CYS A N 1
ATOM 766 C CA . CYS A 1 100 ? -0.793 8.328 -1.355 1 89 100 CYS A CA 1
ATOM 767 C C . CYS A 1 100 ? -1.128 9.75 -1.791 1 89 100 CYS A C 1
ATOM 769 O O . CYS A 1 100 ? -1.483 10.594 -0.963 1 89 100 CYS A O 1
ATOM 771 N N . TRP A 1 101 ? -0.98 9.938 -3.018 1 87.69 101 TRP A N 1
ATOM 772 C CA . TRP A 1 101 ? -1.291 11.258 -3.561 1 87.69 101 TRP A CA 1
ATOM 773 C C . TRP A 1 101 ? -2.797 11.438 -3.727 1 87.69 101 TRP A C 1
ATOM 775 O O . TRP A 1 101 ? -3.504 10.492 -4.086 1 87.69 101 TRP A O 1
ATOM 785 N N . ALA A 1 102 ? -3.23 12.617 -3.545 1 87.25 102 ALA A N 1
ATOM 786 C CA . ALA A 1 102 ? -4.648 12.961 -3.633 1 87.25 102 ALA A CA 1
ATOM 787 C C . ALA A 1 102 ? -4.84 14.398 -4.098 1 87.25 102 ALA A C 1
ATOM 789 O O . ALA A 1 102 ? -3.865 15.102 -4.387 1 87.25 102 ALA A O 1
ATOM 790 N N . GLY A 1 103 ? -6.148 14.781 -4.184 1 87.06 103 GLY A N 1
ATOM 791 C CA . GLY A 1 103 ? -6.488 16.125 -4.613 1 87.06 103 GLY A CA 1
ATOM 792 C C . GLY A 1 103 ? -6.688 16.25 -6.113 1 87.06 103 GLY A C 1
ATOM 793 O O . GLY A 1 103 ? -6.297 15.352 -6.867 1 87.06 103 GLY A O 1
ATOM 794 N N . PRO A 1 104 ? -7.227 17.359 -6.531 1 85.44 104 PRO A N 1
ATOM 795 C CA . PRO A 1 104 ? -7.555 17.516 -7.949 1 85.44 104 PRO A CA 1
ATOM 796 C C . PRO A 1 104 ? -6.32 17.5 -8.844 1 85.44 104 PRO A C 1
ATOM 798 O O . PRO A 1 104 ? -6.402 17.109 -10.008 1 85.44 104 PRO A O 1
ATOM 801 N N . ASN A 1 105 ? -5.223 17.938 -8.344 1 87.56 105 ASN A N 1
ATOM 802 C CA . ASN A 1 105 ? -3.992 17.984 -9.125 1 87.56 105 ASN A CA 1
ATOM 803 C C . ASN A 1 105 ? -3 16.922 -8.672 1 87.56 105 ASN A C 1
ATOM 805 O O . ASN A 1 105 ? -1.82 16.969 -9.031 1 87.56 105 ASN A O 1
ATOM 809 N N . TYR A 1 106 ? -3.389 16.094 -7.738 1 88 106 TYR A N 1
ATOM 810 C CA . TYR A 1 106 ? -2.551 15.039 -7.168 1 88 106 TYR A CA 1
ATOM 811 C C . TYR A 1 106 ? -1.33 15.633 -6.477 1 88 106 TYR A C 1
ATOM 813 O O . TYR A 1 106 ? -0.236 15.07 -6.535 1 88 106 TYR A O 1
ATOM 821 N N . ASP A 1 107 ? -1.527 16.75 -5.934 1 93 107 ASP A N 1
ATOM 822 C CA . ASP A 1 107 ? -0.394 17.422 -5.297 1 93 107 ASP A CA 1
ATOM 823 C C . ASP A 1 107 ? -0.578 17.484 -3.783 1 93 107 ASP A C 1
ATOM 825 O O . ASP A 1 107 ? 0.066 18.297 -3.109 1 93 107 ASP A O 1
ATOM 829 N N . GLU A 1 108 ? -1.461 16.703 -3.293 1 93.12 108 GLU A N 1
ATOM 830 C CA . GLU A 1 108 ? -1.646 16.5 -1.858 1 93.12 108 GLU A CA 1
ATOM 831 C C . GLU A 1 108 ? -1.328 15.062 -1.455 1 93.12 108 GLU A C 1
ATOM 833 O O . GLU A 1 108 ? -1.679 14.117 -2.168 1 93.12 108 GLU A O 1
ATOM 838 N N . LEU A 1 109 ? -0.604 14.977 -0.365 1 92.25 109 LEU A N 1
ATOM 839 C CA . LEU A 1 109 ? -0.251 13.648 0.128 1 92.25 109 LEU A CA 1
ATOM 840 C C . LEU A 1 109 ? -1.08 13.289 1.355 1 92.25 109 LEU A C 1
ATOM 842 O O . LEU A 1 109 ? -1.082 14.016 2.348 1 92.25 109 LEU A O 1
ATOM 846 N N . ILE A 1 110 ? -1.825 12.219 1.235 1 91.12 110 ILE A N 1
ATOM 847 C CA . ILE A 1 110 ? -2.535 11.664 2.381 1 91.12 110 ILE A CA 1
ATOM 848 C C . ILE A 1 110 ? -1.64 10.664 3.105 1 91.12 110 ILE A C 1
ATOM 850 O O . ILE A 1 110 ? -1.076 9.758 2.482 1 91.12 110 ILE A O 1
ATOM 854 N N . VAL A 1 111 ? -1.551 10.82 4.426 1 92.25 111 VAL A N 1
ATOM 855 C CA . VAL A 1 111 ? -0.651 9.992 5.223 1 92.25 111 VAL A CA 1
ATOM 856 C C . VAL A 1 111 ? -1.424 9.344 6.367 1 92.25 111 VAL A C 1
ATOM 858 O O . VAL A 1 111 ? -2.143 10.023 7.105 1 92.25 111 VAL A O 1
ATOM 861 N N . THR A 1 112 ? -1.242 8.047 6.492 1 90.62 112 THR A N 1
ATOM 862 C CA . THR A 1 112 ? -1.892 7.328 7.582 1 90.62 112 THR A CA 1
ATOM 863 C C . THR A 1 112 ? -0.88 6.957 8.664 1 90.62 112 THR A C 1
ATOM 865 O O . THR A 1 112 ? 0.307 6.789 8.375 1 90.62 112 THR A O 1
ATOM 868 N N . THR A 1 113 ? -1.4 6.883 9.859 1 90.81 113 THR A N 1
ATOM 869 C CA . THR A 1 113 ? -0.566 6.57 11.008 1 90.81 113 THR A CA 1
ATOM 870 C C . THR A 1 113 ? -1.256 5.559 11.922 1 90.81 113 THR A C 1
ATOM 872 O O . THR A 1 113 ? -2.428 5.23 11.719 1 90.81 113 THR A O 1
ATOM 875 N N . ALA A 1 114 ? -0.511 5.02 12.883 1 88.81 114 ALA A N 1
ATOM 876 C CA . ALA A 1 114 ? -1.052 3.957 13.727 1 88.81 114 ALA A CA 1
ATOM 877 C C . ALA A 1 114 ? -0.771 4.234 15.203 1 88.81 114 ALA A C 1
ATOM 879 O O . ALA A 1 114 ? 0.109 5.031 15.539 1 88.81 114 ALA A O 1
ATOM 880 N N . ARG A 1 115 ? -1.563 3.51 16 1 90 115 ARG A N 1
ATOM 881 C CA . ARG A 1 115 ? -1.398 3.57 17.453 1 90 115 ARG A CA 1
ATOM 882 C C . ARG A 1 115 ? -0.868 2.248 18 1 90 115 ARG A C 1
ATOM 884 O O . ARG A 1 115 ? -0.577 2.137 19.188 1 90 115 ARG A O 1
ATOM 891 N N . ILE A 1 116 ? -0.791 1.327 17.172 1 82.94 116 ILE A N 1
ATOM 892 C CA . ILE A 1 116 ? -0.532 -0.038 17.625 1 82.94 116 ILE A CA 1
ATOM 893 C C . ILE A 1 116 ? 0.816 -0.101 18.344 1 82.94 116 ILE A C 1
ATOM 895 O O . ILE A 1 116 ? 1.801 0.476 17.875 1 82.94 116 ILE A O 1
ATOM 899 N N . GLY A 1 117 ? 0.802 -0.837 19.484 1 86.19 117 GLY A N 1
ATOM 900 C CA . GLY A 1 117 ? 2.033 -1.102 20.219 1 86.19 117 GLY A CA 1
ATOM 901 C C . GLY A 1 117 ? 2.484 0.067 21.078 1 86.19 117 GLY A C 1
ATOM 902 O O . GLY A 1 117 ? 3.463 -0.041 21.812 1 86.19 117 GLY A O 1
ATOM 903 N N . LEU A 1 118 ? 1.883 1.194 21 1 91.44 118 LEU A N 1
ATOM 904 C CA . LEU A 1 118 ? 2.24 2.346 21.828 1 91.44 118 LEU A CA 1
ATOM 905 C C . LEU A 1 118 ? 1.694 2.193 23.234 1 91.44 118 LEU A C 1
ATOM 907 O O . LEU A 1 118 ? 0.571 1.722 23.422 1 91.44 118 LEU A O 1
ATOM 911 N N . THR A 1 119 ? 2.518 2.596 24.156 1 95 119 THR A N 1
ATOM 912 C CA . THR A 1 119 ? 2.096 2.574 25.562 1 95 119 THR A CA 1
ATOM 913 C C . THR A 1 119 ? 1.135 3.725 25.844 1 95 119 THR A C 1
ATOM 915 O O . THR A 1 119 ? 1.061 4.688 25.078 1 95 119 THR A O 1
ATOM 918 N N . PRO A 1 120 ? 0.453 3.6 26.984 1 95.19 120 PRO A N 1
ATOM 919 C CA . PRO A 1 120 ? -0.417 4.715 27.359 1 95.19 120 PRO A CA 1
ATOM 920 C C . PRO A 1 120 ? 0.333 6.043 27.469 1 95.19 120 PRO A C 1
ATOM 922 O O . PRO A 1 120 ? -0.189 7.082 27.047 1 95.19 120 PRO A O 1
ATOM 925 N N . SER A 1 121 ? 1.49 6.023 28.047 1 97.31 121 SER A N 1
ATOM 926 C CA . SER A 1 121 ? 2.293 7.238 28.141 1 97.31 121 SER A CA 1
ATOM 927 C C . SER A 1 121 ? 2.656 7.777 26.766 1 97.31 121 SER A C 1
ATOM 929 O O . SER A 1 121 ? 2.562 8.984 26.516 1 97.31 121 SER A O 1
ATOM 931 N N . GLN A 1 122 ? 3.035 6.941 25.875 1 95.5 122 GLN A N 1
ATOM 932 C CA . GLN A 1 122 ? 3.377 7.344 24.516 1 95.5 122 GLN A CA 1
ATOM 933 C C . GLN A 1 122 ? 2.168 7.938 23.797 1 95.5 122 GLN A C 1
ATOM 935 O O . GLN A 1 122 ? 2.305 8.891 23.031 1 95.5 122 GLN A O 1
ATOM 940 N N . LEU A 1 123 ? 1.041 7.336 24.031 1 94.69 123 LEU A N 1
ATOM 941 C CA . LEU A 1 123 ? -0.188 7.82 23.422 1 94.69 123 LEU A CA 1
ATOM 942 C C . LEU A 1 123 ? -0.54 9.211 23.922 1 94.69 123 LEU A C 1
ATOM 944 O O . LEU A 1 123 ? -1.044 10.047 23.172 1 94.69 123 LEU A O 1
ATOM 948 N N . ARG A 1 124 ? -0.293 9.445 25.172 1 96.38 124 ARG A N 1
ATOM 949 C CA . ARG A 1 124 ? -0.506 10.781 25.734 1 96.38 124 ARG A CA 1
ATOM 950 C C . ARG A 1 124 ? 0.408 11.805 25.062 1 96.38 124 ARG A C 1
ATOM 952 O O . ARG A 1 124 ? 0.002 12.945 24.812 1 96.38 124 ARG A O 1
ATOM 959 N N . ASP A 1 125 ? 1.63 11.453 24.797 1 97 125 ASP A N 1
ATOM 960 C CA . ASP A 1 125 ? 2.629 12.336 24.203 1 97 125 ASP A CA 1
ATOM 961 C C . ASP A 1 125 ? 2.338 12.594 22.734 1 97 125 ASP A C 1
ATOM 963 O O . ASP A 1 125 ? 2.848 13.547 22.141 1 97 125 ASP A O 1
ATOM 967 N N . GLN A 1 126 ? 1.636 11.695 22.078 1 97.38 126 GLN A N 1
ATOM 968 C CA . GLN A 1 126 ? 1.297 11.844 20.656 1 97.38 126 GLN A CA 1
ATOM 969 C C . GLN A 1 126 ? -0.195 11.617 20.422 1 97.38 126 GLN A C 1
ATOM 971 O O . GLN A 1 126 ? -0.587 10.641 19.797 1 97.38 126 GLN A O 1
ATOM 976 N N . PRO A 1 127 ? -0.993 12.57 20.812 1 96 127 PRO A N 1
ATOM 977 C CA . PRO A 1 127 ? -2.449 12.406 20.766 1 96 127 PRO A CA 1
ATOM 978 C C . PRO A 1 127 ? -2.988 12.25 19.344 1 96 127 PRO A C 1
ATOM 980 O O . PRO A 1 127 ? -4.133 11.836 19.156 1 96 127 PRO A O 1
ATOM 983 N N . LEU A 1 128 ? -2.188 12.562 18.359 1 95.75 128 LEU A N 1
ATOM 984 C CA . LEU A 1 128 ? -2.67 12.477 16.984 1 95.75 128 LEU A CA 1
ATOM 985 C C . LEU A 1 128 ? -2.289 11.148 16.359 1 95.75 128 LEU A C 1
ATOM 987 O O . LEU A 1 128 ? -2.564 10.906 15.172 1 95.75 128 LEU A O 1
ATOM 991 N N . ALA A 1 129 ? -1.63 10.258 17.141 1 93.5 129 ALA A N 1
ATOM 992 C CA . ALA A 1 129 ? -1.345 8.922 16.625 1 93.5 129 ALA A CA 1
ATOM 993 C C . ALA A 1 129 ? -2.623 8.227 16.156 1 93.5 129 ALA A C 1
ATOM 995 O O . ALA A 1 129 ? -3.65 8.289 16.844 1 93.5 129 ALA A O 1
ATOM 996 N N . GLY A 1 130 ? -2.5 7.582 14.992 1 89.75 130 GLY A N 1
ATOM 997 C CA . GLY A 1 130 ? -3.66 6.902 14.438 1 89.75 130 GLY A CA 1
ATOM 998 C C . GLY A 1 130 ? -4.508 7.801 13.555 1 89.75 130 GLY A C 1
ATOM 999 O O . GLY A 1 130 ? -5.473 7.34 12.938 1 89.75 130 GLY A O 1
ATOM 1000 N N . SER A 1 131 ? -4.125 9.055 13.438 1 91.25 131 SER A N 1
ATOM 1001 C CA . SER A 1 131 ? -4.855 10 12.602 1 91.25 131 SER A CA 1
ATOM 1002 C C . SER A 1 131 ? -4.391 9.922 11.148 1 91.25 131 SER A C 1
ATOM 1004 O O . SER A 1 131 ? -3.369 9.297 10.852 1 91.25 131 SER A O 1
ATOM 1006 N N . ILE A 1 132 ? -5.207 10.453 10.289 1 91.56 132 ILE A N 1
ATOM 1007 C CA . ILE A 1 132 ? -4.855 10.672 8.891 1 91.56 132 ILE A CA 1
ATOM 1008 C C . ILE A 1 132 ? -4.453 12.133 8.688 1 91.56 132 ILE A C 1
ATOM 1010 O O . ILE A 1 132 ? -5.141 13.047 9.156 1 91.56 132 ILE A O 1
ATOM 1014 N N . PHE A 1 133 ? -3.299 12.328 8.039 1 93.88 133 PHE A N 1
ATOM 1015 C CA . PHE A 1 133 ? -2.803 13.672 7.766 1 93.88 133 PHE A CA 1
ATOM 1016 C C . PHE A 1 133 ? -2.867 13.984 6.273 1 93.88 133 PHE A C 1
ATOM 1018 O O . PHE A 1 133 ? -2.807 13.078 5.445 1 93.88 133 PHE A O 1
ATOM 1025 N N . ARG A 1 134 ? -3.049 15.211 6.02 1 94.81 134 ARG A N 1
ATOM 1026 C CA . ARG A 1 134 ? -2.975 15.75 4.664 1 94.81 134 ARG A CA 1
ATOM 1027 C C . ARG A 1 134 ? -1.849 16.766 4.543 1 94.81 134 ARG A C 1
ATOM 1029 O O . ARG A 1 134 ? -1.799 17.734 5.301 1 94.81 134 ARG A O 1
ATOM 1036 N N . VAL A 1 135 ? -0.954 16.516 3.615 1 96.94 135 VAL A N 1
ATOM 1037 C CA . VAL A 1 135 ? 0.216 17.375 3.451 1 96.94 135 VAL A CA 1
ATOM 1038 C C . VAL A 1 135 ? 0.174 18.047 2.082 1 96.94 135 VAL A C 1
ATOM 1040 O O . VAL A 1 135 ? -0.09 17.406 1.068 1 96.94 135 VAL A O 1
ATOM 1043 N N . LYS A 1 136 ? 0.417 19.375 2.037 1 96.06 136 LYS A N 1
ATOM 1044 C CA . LYS A 1 136 ? 0.436 20.156 0.807 1 96.06 136 LYS A CA 1
ATOM 1045 C C . LYS A 1 136 ? 1.785 20.844 0.613 1 96.06 136 LYS A C 1
ATOM 1047 O O . LYS A 1 136 ? 2.656 20.766 1.482 1 96.06 136 LYS A O 1
ATOM 1052 N N . ASN A 1 137 ? 1.929 21.375 -0.577 1 97.12 137 ASN A N 1
ATOM 1053 C CA . ASN A 1 137 ? 3.082 22.203 -0.9 1 97.12 137 ASN A CA 1
ATOM 1054 C C . ASN A 1 137 ? 4.387 21.422 -0.819 1 97.12 137 ASN A C 1
ATOM 1056 O O . ASN A 1 137 ? 5.355 21.875 -0.212 1 97.12 137 ASN A O 1
ATOM 1060 N N . LEU A 1 138 ? 4.426 20.281 -1.442 1 97.56 138 LEU A N 1
ATOM 1061 C CA . LEU A 1 138 ? 5.594 19.406 -1.393 1 97.56 138 LEU A CA 1
ATOM 1062 C C . LEU A 1 138 ? 6.492 19.625 -2.605 1 97.56 138 LEU A C 1
ATOM 1064 O O . LEU A 1 138 ? 7.586 19.062 -2.686 1 97.56 138 LEU A O 1
ATOM 1068 N N . GLY A 1 139 ? 6.125 20.438 -3.529 1 97.62 139 GLY A N 1
ATOM 1069 C CA . GLY A 1 139 ? 6.941 20.797 -4.68 1 97.62 139 GLY A CA 1
ATOM 1070 C C . GLY A 1 139 ? 6.906 19.766 -5.785 1 97.62 139 GLY A C 1
ATOM 1071 O O . GLY A 1 139 ? 7.73 19.797 -6.699 1 97.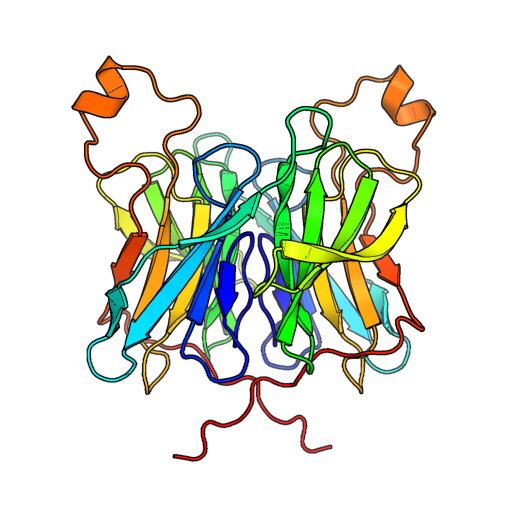62 139 GLY A O 1
ATOM 1072 N N . THR A 1 140 ? 6.117 18.828 -5.641 1 96.38 140 THR A N 1
ATOM 1073 C CA . THR A 1 140 ? 5.883 17.781 -6.629 1 96.38 140 THR A CA 1
ATOM 1074 C C . THR A 1 140 ? 4.461 17.234 -6.523 1 96.38 140 THR A C 1
ATOM 1076 O O . THR A 1 140 ? 3.621 17.812 -5.832 1 96.38 140 THR A O 1
ATOM 1079 N N . ARG A 1 141 ? 4.109 16.234 -7.273 1 92.5 141 ARG A N 1
ATOM 1080 C CA . ARG A 1 141 ? 2.771 15.641 -7.277 1 92.5 141 ARG A CA 1
ATOM 1081 C C . ARG A 1 141 ? 2.812 14.195 -7.766 1 92.5 141 ARG A C 1
ATOM 1083 O O . ARG A 1 141 ? 3.842 13.734 -8.258 1 92.5 141 ARG A O 1
ATOM 1090 N N . GLY A 1 142 ? 1.723 13.555 -7.434 1 89 142 GLY A N 1
ATOM 1091 C CA . GLY A 1 142 ? 1.541 12.258 -8.07 1 89 142 GLY A CA 1
ATOM 1092 C C . GLY A 1 142 ? 1.05 12.359 -9.5 1 89 142 GLY A C 1
ATOM 1093 O O . GLY A 1 142 ? 1.11 13.43 -10.109 1 89 142 GLY A O 1
ATOM 1094 N N . SER A 1 143 ? 0.854 11.266 -10.078 1 77.12 143 SER A N 1
ATOM 1095 C CA . SER A 1 143 ? 0.283 11.242 -11.422 1 77.12 143 SER A CA 1
ATOM 1096 C C . SER A 1 143 ? -0.938 10.328 -11.492 1 77.12 143 SER A C 1
ATOM 1098 O O . SER A 1 143 ? -1.031 9.352 -10.742 1 77.12 143 SER A O 1
ATOM 1100 N N . PRO A 1 144 ? -1.896 10.914 -12.359 1 61.94 144 PRO A N 1
ATOM 1101 C CA . PRO A 1 144 ? -3.004 9.984 -12.594 1 61.94 144 PRO A CA 1
ATOM 1102 C C . PRO A 1 144 ? -2.555 8.688 -13.266 1 61.94 144 PRO A C 1
ATOM 1104 O O . PRO A 1 144 ? -1.52 8.656 -13.93 1 61.94 144 PRO A O 1
ATOM 1107 N N . ALA A 1 145 ? -3.021 7.629 -12.875 1 51.22 145 ALA A N 1
ATOM 1108 C CA . ALA A 1 145 ? -2.689 6.395 -13.578 1 51.22 145 ALA A CA 1
ATOM 1109 C C . ALA A 1 145 ? -2.713 6.602 -15.094 1 51.22 145 ALA A C 1
ATOM 1111 O O . ALA A 1 145 ? -3.635 7.227 -15.625 1 51.22 145 ALA A O 1
AT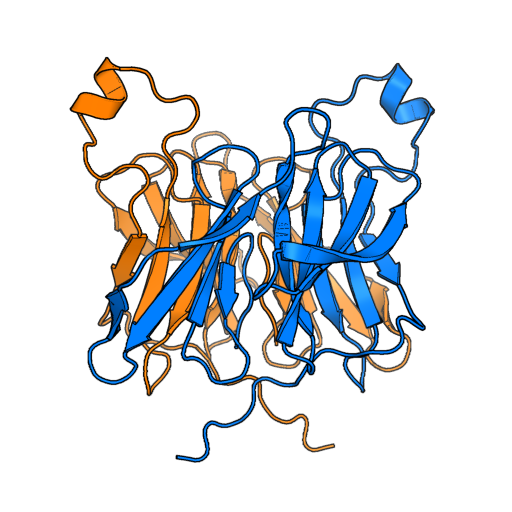OM 1112 N N . VAL A 1 146 ? -1.543 6.906 -15.766 1 44.47 146 VAL A N 1
ATOM 1113 C CA . VAL A 1 146 ? -1.42 7.16 -17.203 1 44.47 146 VAL A CA 1
ATOM 1114 C C . VAL A 1 146 ? -2.043 6.004 -17.984 1 44.47 146 VAL A C 1
ATOM 1116 O O . VAL A 1 146 ? -1.778 4.836 -17.688 1 44.47 146 VAL A O 1
ATOM 1119 N N . LYS A 1 147 ? -3.113 6.297 -18.781 1 40.44 147 LYS A N 1
ATOM 1120 C CA . LYS A 1 147 ? -3.588 5.41 -19.844 1 40.44 147 LYS A CA 1
ATOM 1121 C C . LYS A 1 147 ? -2.43 4.91 -20.703 1 40.44 147 LYS A C 1
ATOM 1123 O O . LYS A 1 147 ? -1.561 5.688 -21.094 1 40.44 147 LYS A O 1
ATOM 1128 N N . TYR A 1 148 ? -1.941 3.701 -20.375 1 34.38 148 TYR A N 1
ATOM 1129 C CA . TYR A 1 148 ? -1.075 3.215 -21.438 1 34.38 148 TYR A CA 1
ATOM 1130 C C . TYR A 1 148 ? -1.76 3.342 -22.797 1 34.38 148 TYR A C 1
ATOM 1132 O O . TYR A 1 148 ? -2.846 2.795 -23 1 34.38 148 TYR A O 1
ATOM 1140 N N . HIS A 1 149 ? -1.889 4.5 -23.25 1 32.94 149 HIS A N 1
ATOM 1141 C CA . HIS A 1 149 ? -2.156 4.43 -24.688 1 32.94 149 HIS A CA 1
ATOM 1142 C C . HIS A 1 149 ? -1.162 3.51 -25.391 1 32.94 149 HIS A C 1
ATOM 1144 O O . HIS A 1 149 ? 0.043 3.773 -25.375 1 32.94 149 HIS A O 1
ATOM 1150 N N . GLY A 1 150 ? -1.338 2.281 -25.125 1 26.31 150 GLY A N 1
ATOM 1151 C CA . GLY A 1 150 ? -0.831 1.564 -26.281 1 26.31 150 GLY A CA 1
ATOM 1152 C C . GLY A 1 150 ? -1.52 1.957 -27.578 1 26.31 150 GLY A C 1
ATOM 1153 O O . GLY A 1 150 ? -2.627 2.496 -27.562 1 26.31 150 GLY A O 1
ATOM 1154 N N . VAL B 1 1 ? -4.781 6.043 -9.766 1 32.62 1 VAL B N 1
ATOM 1155 C CA . VAL B 1 1 ? -4.957 6.168 -8.32 1 32.62 1 VAL B CA 1
ATOM 1156 C C . VAL B 1 1 ? -3.973 5.25 -7.598 1 32.62 1 VAL B C 1
ATOM 1158 O O . VAL B 1 1 ? -3.85 4.07 -7.938 1 32.62 1 VAL B O 1
ATOM 1161 N N . THR B 1 2 ? -2.924 5.77 -6.996 1 36.88 2 THR B N 1
ATOM 1162 C CA . THR B 1 2 ? -1.804 5.066 -6.379 1 36.88 2 THR B CA 1
ATOM 1163 C C . THR B 1 2 ? -2.246 4.355 -5.105 1 36.88 2 THR B C 1
ATOM 1165 O O . THR B 1 2 ? -2.988 4.918 -4.297 1 36.88 2 THR B O 1
ATOM 1168 N N . ILE B 1 3 ? -2.6 3.035 -5.129 1 37.72 3 ILE B N 1
ATOM 1169 C CA . ILE B 1 3 ? -3.055 2.199 -4.023 1 37.72 3 ILE B CA 1
ATOM 1170 C C . ILE B 1 3 ? -1.859 1.76 -3.184 1 37.72 3 ILE B C 1
ATOM 1172 O O . ILE B 1 3 ? -0.82 1.375 -3.725 1 37.72 3 ILE B O 1
ATOM 1176 N N . SER B 1 4 ? -1.473 2.439 -1.957 1 44.81 4 SER B N 1
ATOM 1177 C CA . SER B 1 4 ? -0.384 2.051 -1.066 1 44.81 4 SER B CA 1
ATOM 1178 C C . SER B 1 4 ? -0.85 1.022 -0.04 1 44.81 4 SER B C 1
ATOM 1180 O O . SER B 1 4 ? -2.049 0.776 0.1 1 44.81 4 SER B O 1
ATOM 1182 N N . ASN B 1 5 ? 0.106 0.55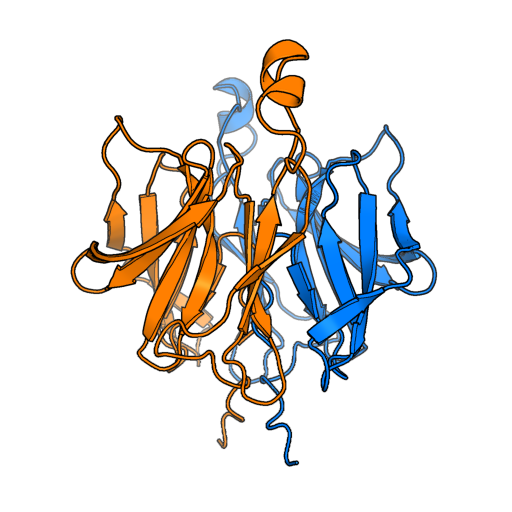6 0.607 1 55.75 5 ASN B N 1
ATOM 1183 C CA . ASN B 1 5 ? -0.115 -0.398 1.689 1 55.75 5 ASN B CA 1
ATOM 1184 C C . ASN B 1 5 ? -1.158 0.111 2.68 1 55.75 5 ASN B C 1
ATOM 1186 O O . ASN B 1 5 ? -0.925 1.097 3.383 1 55.75 5 ASN B O 1
ATOM 1190 N N . GLY B 1 6 ? -2.215 -0.411 2.566 1 73 6 GLY B N 1
ATOM 1191 C CA . GLY B 1 6 ? -3.287 -0.181 3.523 1 73 6 GLY B CA 1
ATOM 1192 C C . GLY B 1 6 ? -4.203 0.959 3.127 1 73 6 GLY B C 1
ATOM 1193 O O . GLY B 1 6 ? -5.027 1.406 3.93 1 73 6 GLY B O 1
ATOM 1194 N N . LEU B 1 7 ? -3.859 1.562 1.886 1 83.5 7 LEU B N 1
ATOM 1195 C CA . LEU B 1 7 ? -4.719 2.611 1.35 1 83.5 7 LEU B CA 1
ATOM 1196 C C . LEU B 1 7 ? -5.164 2.275 -0.07 1 83.5 7 LEU B C 1
ATOM 1198 O O . LEU B 1 7 ? -4.375 1.77 -0.87 1 83.5 7 LEU B O 1
ATOM 1202 N N . ALA B 1 8 ? -6.426 2.602 -0.346 1 83.25 8 ALA B N 1
ATOM 1203 C CA . ALA B 1 8 ? -6.95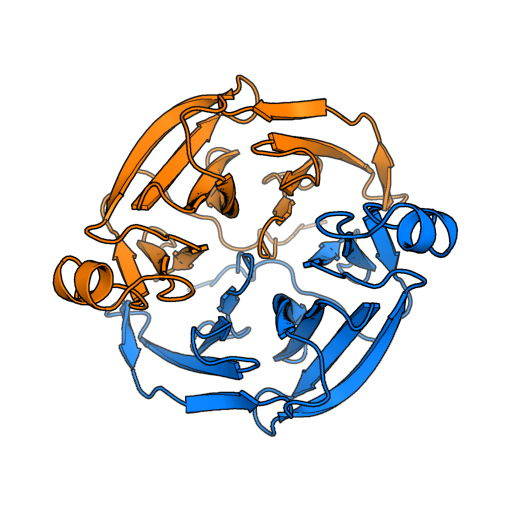7 2.488 -1.701 1 83.25 8 ALA B CA 1
ATOM 1204 C C . ALA B 1 8 ? -8.055 3.52 -1.948 1 83.25 8 ALA B C 1
ATOM 1206 O O . ALA B 1 8 ? -8.812 3.857 -1.038 1 83.25 8 ALA B O 1
ATOM 1207 N N . TRP B 1 9 ? -8.047 3.996 -3.154 1 84.31 9 TRP B N 1
ATOM 1208 C CA . TRP B 1 9 ? -9.117 4.887 -3.59 1 84.31 9 TRP B CA 1
ATOM 1209 C C . TRP B 1 9 ? -10.172 4.125 -4.371 1 84.31 9 TRP B C 1
ATOM 1211 O O . TRP B 1 9 ? -9.852 3.254 -5.184 1 84.31 9 TRP B O 1
ATOM 1221 N N . SER B 1 10 ? -11.391 4.605 -4.105 1 85.94 10 SER B N 1
ATOM 1222 C CA . SER B 1 10 ? -12.406 4.156 -5.051 1 85.94 10 SER B CA 1
ATOM 1223 C C . SER B 1 10 ? -12.117 4.672 -6.457 1 85.94 10 SER B C 1
ATOM 1225 O O . SER B 1 10 ? -11.391 5.656 -6.625 1 85.94 10 SER B O 1
ATOM 1227 N N . ASN B 1 11 ? -12.766 3.953 -7.426 1 82.31 11 ASN B N 1
ATOM 1228 C CA . ASN B 1 11 ? -12.445 4.266 -8.812 1 82.31 11 ASN B CA 1
ATOM 1229 C C . ASN B 1 11 ? -12.859 5.688 -9.18 1 82.31 11 ASN B C 1
ATOM 1231 O O . ASN B 1 11 ? -12.227 6.324 -10.023 1 82.31 11 ASN B O 1
ATOM 1235 N N . ASP B 1 12 ? -13.906 6.191 -8.57 1 82.81 12 ASP B N 1
ATOM 1236 C CA . ASP B 1 12 ? -14.359 7.543 -8.875 1 82.81 12 ASP B CA 1
ATOM 1237 C C . ASP B 1 12 ? -13.625 8.578 -8.016 1 82.81 12 ASP B C 1
ATOM 1239 O O . ASP B 1 12 ? -13.906 9.773 -8.102 1 82.81 12 ASP B O 1
ATOM 1243 N N . GLY B 1 13 ? -12.766 8.141 -7.117 1 82.25 13 GLY B N 1
ATOM 1244 C CA . GLY B 1 13 ? -11.938 9.039 -6.32 1 82.25 13 GLY B CA 1
ATOM 1245 C C . GLY B 1 13 ? -12.688 9.664 -5.164 1 82.25 13 GLY B C 1
ATOM 1246 O O . GLY B 1 13 ? -12.164 10.562 -4.492 1 82.25 13 GLY B O 1
ATOM 1247 N N . LYS B 1 14 ? -13.82 9.188 -4.859 1 88.25 14 LYS B N 1
ATOM 1248 C CA . LYS B 1 14 ? -14.664 9.852 -3.869 1 88.25 14 LYS B CA 1
ATOM 1249 C C . LYS B 1 14 ? -14.586 9.148 -2.518 1 88.25 14 LYS B C 1
ATOM 1251 O O . LYS B 1 14 ? -15.062 9.672 -1.51 1 88.25 14 LYS B O 1
ATOM 1256 N N . THR B 1 15 ? -14.039 7.977 -2.5 1 91.06 15 THR B N 1
ATOM 1257 C CA . THR B 1 15 ? -13.922 7.215 -1.261 1 91.06 15 THR B CA 1
ATOM 1258 C C . THR B 1 15 ? -12.484 6.77 -1.028 1 91.06 15 THR B C 1
ATOM 1260 O O . THR B 1 15 ? -11.828 6.27 -1.945 1 91.06 15 THR B O 1
ATOM 1263 N N . LEU B 1 16 ? -11.969 6.996 0.156 1 90.31 16 LEU B N 1
ATOM 1264 C CA . LEU B 1 16 ? -10.68 6.488 0.602 1 90.31 16 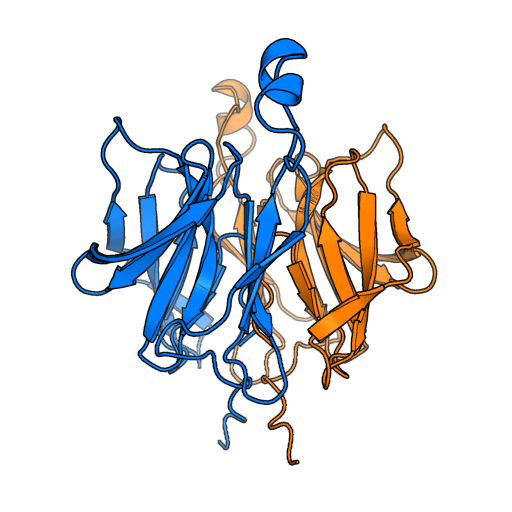LEU B CA 1
ATOM 1265 C C . LEU B 1 16 ? -10.859 5.297 1.538 1 90.31 16 LEU B C 1
ATOM 1267 O O . LEU B 1 16 ? -11.594 5.383 2.523 1 90.31 16 LEU B O 1
ATOM 1271 N N . TYR B 1 17 ? -10.234 4.195 1.169 1 90.62 17 TYR B N 1
ATOM 1272 C CA . TYR B 1 17 ? -10.195 3.014 2.023 1 90.62 17 TYR B CA 1
ATOM 1273 C C . TYR B 1 17 ? -8.828 2.875 2.695 1 90.62 17 TYR B C 1
ATOM 1275 O O . TYR B 1 17 ? -7.797 3.1 2.064 1 90.62 17 TYR B O 1
ATOM 1283 N N . TYR B 1 18 ? -8.844 2.604 3.957 1 88.19 18 TYR B N 1
ATOM 1284 C CA . TYR B 1 18 ? -7.551 2.371 4.586 1 88.19 18 TYR B CA 1
ATOM 1285 C C . TYR B 1 18 ? -7.668 1.353 5.715 1 88.19 18 TYR B C 1
ATOM 1287 O O . TYR B 1 18 ? -8.695 1.276 6.387 1 88.19 18 TYR B O 1
ATOM 1295 N N . VAL B 1 19 ? -6.711 0.508 5.801 1 83.56 19 VAL B N 1
ATOM 1296 C CA . VAL B 1 19 ? -6.617 -0.423 6.922 1 83.56 19 VAL B CA 1
ATOM 1297 C C . VAL B 1 19 ? -6.449 0.353 8.227 1 83.56 19 VAL B C 1
ATOM 1299 O O . VAL B 1 19 ? -5.441 1.032 8.43 1 83.56 19 VAL B O 1
ATOM 1302 N N . ASP B 1 20 ? -7.332 0.206 9.109 1 77.44 20 ASP B N 1
ATOM 1303 C CA . ASP B 1 20 ? -7.488 1.004 10.32 1 77.44 20 ASP B CA 1
ATOM 1304 C C . ASP B 1 20 ? -6.668 0.42 11.469 1 77.44 20 ASP B C 1
ATOM 1306 O O . ASP B 1 20 ? -6.199 -0.717 11.391 1 77.44 20 ASP B O 1
ATOM 1310 N N . SER B 1 21 ? -6.527 1.363 12.422 1 72.62 21 SER B N 1
ATOM 1311 C CA . SER B 1 21 ? -5.828 0.948 13.633 1 72.62 21 SER B CA 1
ATOM 1312 C C . SER B 1 21 ? -6.66 -0.049 14.438 1 72.62 21 SER B C 1
ATOM 1314 O O . SER B 1 21 ? -6.137 -0.726 15.328 1 72.62 21 SER B O 1
ATOM 1316 N N . ILE B 1 22 ? -7.906 -0.026 14.195 1 74.81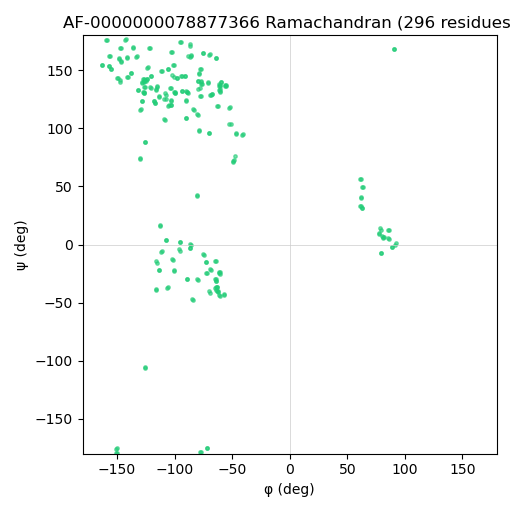 22 ILE B N 1
ATOM 1317 C CA . ILE B 1 22 ? -8.734 -1.072 14.781 1 74.81 22 ILE B CA 1
ATOM 1318 C C . ILE B 1 22 ? -8.414 -2.414 14.125 1 74.81 22 ILE B C 1
ATOM 1320 O O . ILE B 1 22 ? -8.445 -2.535 12.898 1 74.81 22 ILE B O 1
ATOM 1324 N N . PRO B 1 23 ? -8.164 -3.354 15.008 1 81.69 23 PRO B N 1
ATOM 1325 C CA . PRO B 1 23 ? -7.777 -4.645 14.438 1 81.69 23 PRO B CA 1
ATOM 1326 C C . PRO B 1 23 ? -8.812 -5.188 13.453 1 81.69 23 PRO B C 1
ATOM 1328 O O . PRO B 1 23 ? -10.016 -5.055 13.688 1 81.69 23 PRO B O 1
ATOM 1331 N N . ARG B 1 24 ? -8.32 -5.703 12.344 1 91.12 24 ARG B N 1
ATOM 1332 C CA . ARG B 1 24 ? -9.047 -6.477 11.344 1 91.12 24 ARG B CA 1
ATOM 1333 C C . ARG B 1 24 ? -10.141 -5.637 10.695 1 91.12 24 ARG B C 1
ATOM 1335 O O . ARG B 1 24 ? -11.219 -6.148 10.383 1 91.12 24 ARG B O 1
ATOM 1342 N N . THR B 1 25 ? -9.922 -4.406 10.586 1 90.81 25 THR B N 1
ATOM 1343 C CA . THR B 1 25 ? -10.914 -3.488 10.055 1 90.81 25 THR B CA 1
ATOM 1344 C C . THR B 1 25 ? -10.328 -2.662 8.914 1 90.81 25 THR B C 1
ATOM 1346 O O . THR B 1 25 ? -9.188 -2.207 8.992 1 90.81 25 THR B O 1
ATOM 1349 N N . VAL B 1 26 ? -11.133 -2.545 7.859 1 93.25 26 VAL B N 1
ATOM 1350 C CA . VAL B 1 26 ? -10.898 -1.537 6.828 1 93.25 26 VAL B CA 1
ATOM 1351 C C . VAL B 1 26 ? -11.969 -0.448 6.922 1 93.25 26 VAL B C 1
ATOM 1353 O O . VAL B 1 26 ? -13.164 -0.733 6.84 1 93.25 26 VAL B O 1
ATOM 1356 N N . SER B 1 27 ? -11.531 0.759 7.039 1 93 27 SER B N 1
ATOM 1357 C CA . SER B 1 27 ? -12.438 1.901 7.113 1 93 27 SER B CA 1
ATOM 1358 C C . SER B 1 27 ? -12.539 2.611 5.766 1 93 27 SER B C 1
ATOM 1360 O O . SER B 1 27 ? -11.656 2.48 4.918 1 93 27 SER B O 1
ATOM 1362 N N . ALA B 1 28 ? -13.672 3.285 5.578 1 94.69 28 ALA B N 1
ATOM 1363 C CA . ALA B 1 28 ? -13.906 4.117 4.398 1 94.69 28 ALA B CA 1
ATOM 1364 C C . ALA B 1 28 ? -14.258 5.547 4.801 1 94.69 28 ALA B C 1
ATOM 1366 O O . ALA B 1 28 ? -14.945 5.77 5.801 1 94.69 28 ALA B O 1
ATOM 1367 N N . PHE B 1 29 ? -13.789 6.512 4.066 1 93.75 29 PHE B N 1
ATOM 1368 C CA . PHE B 1 29 ? -14.086 7.934 4.203 1 93.75 29 PHE B CA 1
ATOM 1369 C C . PHE B 1 29 ? -14.578 8.516 2.883 1 93.75 29 PHE B C 1
ATOM 1371 O O . PHE B 1 29 ? -14.055 8.172 1.818 1 93.75 29 PHE B O 1
ATOM 1378 N N . ASP B 1 30 ? -15.578 9.383 3.031 1 95.19 30 ASP B N 1
ATOM 1379 C CA . ASP B 1 30 ? -15.82 10.234 1.874 1 95.19 30 ASP B CA 1
ATOM 1380 C C . ASP B 1 30 ? -14.695 11.258 1.703 1 95.19 30 ASP B C 1
ATOM 1382 O O . ASP B 1 30 ? -14.18 11.797 2.688 1 95.19 30 ASP B O 1
ATOM 1386 N N . TYR B 1 31 ? -14.336 11.438 0.524 1 89.88 31 TYR B N 1
ATOM 1387 C CA . TYR B 1 31 ? -13.305 12.414 0.182 1 89.88 31 TYR B CA 1
ATOM 1388 C C . TYR B 1 31 ? -13.883 13.516 -0.707 1 89.88 31 TYR B C 1
ATOM 1390 O O . TYR B 1 31 ? -14.438 13.234 -1.771 1 89.88 31 TYR B O 1
ATOM 1398 N N . ASP B 1 32 ? -13.781 14.75 -0.262 1 90.5 32 ASP B N 1
ATOM 1399 C CA . ASP B 1 32 ? -14.141 15.906 -1.077 1 90.5 32 ASP B CA 1
ATOM 1400 C C . ASP B 1 32 ? -12.938 16.406 -1.865 1 90.5 32 ASP B C 1
ATOM 1402 O O . ASP B 1 32 ? -12.047 17.062 -1.303 1 90.5 32 ASP B O 1
ATOM 1406 N N . VAL B 1 33 ? -12.953 16.219 -3.072 1 82.19 33 VAL B N 1
ATOM 1407 C CA . VAL B 1 33 ? -11.805 16.5 -3.928 1 82.19 33 VAL B CA 1
ATOM 1408 C C . VAL B 1 33 ? -11.484 17.984 -3.902 1 82.19 33 VAL B C 1
ATOM 1410 O O . VAL B 1 33 ? -10.312 18.375 -3.971 1 82.19 33 VAL B O 1
ATOM 1413 N N . ALA B 1 34 ? -12.461 18.828 -3.838 1 83.12 34 ALA B N 1
ATOM 1414 C CA . ALA B 1 34 ? -12.273 20.281 -3.865 1 83.12 34 ALA B CA 1
ATOM 1415 C C . ALA B 1 34 ? -11.609 20.766 -2.578 1 83.12 34 ALA B C 1
ATOM 1417 O O . ALA B 1 34 ? -10.672 21.562 -2.617 1 83.12 34 ALA B O 1
ATOM 1418 N N . SER B 1 35 ? -12 20.25 -1.484 1 86.69 35 SER B N 1
ATOM 1419 C CA . SER B 1 35 ? -11.492 20.734 -0.204 1 86.69 35 SER B CA 1
ATOM 1420 C C . SER B 1 35 ? -10.398 19.828 0.342 1 86.69 35 SER B C 1
ATOM 1422 O O . SER B 1 35 ? -9.625 20.234 1.214 1 86.69 35 SER B O 1
ATOM 1424 N N . GLY B 1 36 ? -10.445 18.641 -0.144 1 83.19 36 GLY B N 1
ATOM 1425 C CA . GLY B 1 36 ? -9.516 17.656 0.384 1 83.19 36 GLY B CA 1
ATOM 1426 C C . GLY B 1 36 ? -9.961 17.062 1.705 1 83.19 36 GLY B C 1
ATOM 1427 O O . GLY B 1 36 ? -9.227 16.281 2.324 1 83.19 36 GLY B O 1
ATOM 1428 N N . ASN B 1 37 ? -11.117 17.359 2.135 1 89.75 37 ASN B N 1
ATOM 1429 C CA . ASN B 1 37 ? -11.602 16.938 3.441 1 89.75 37 ASN B CA 1
ATOM 1430 C C . ASN B 1 37 ? -12.07 15.477 3.41 1 89.75 37 ASN B C 1
ATOM 1432 O O . ASN B 1 37 ? -12.719 15.055 2.449 1 89.75 37 ASN B O 1
ATOM 1436 N N . LEU B 1 38 ? -11.648 14.727 4.406 1 90.75 38 LEU B N 1
ATOM 1437 C CA . LEU B 1 38 ? -12.188 13.398 4.668 1 90.75 38 LEU B CA 1
ATOM 1438 C C . LEU B 1 38 ? -13.32 13.469 5.684 1 90.75 38 LEU B C 1
ATOM 1440 O O . LEU B 1 38 ? -13.219 14.172 6.688 1 90.75 38 LEU B O 1
ATOM 1444 N N . SER B 1 39 ? -14.391 12.812 5.328 1 94.25 39 SER B N 1
ATOM 1445 C CA . SER B 1 39 ? -15.547 12.82 6.219 1 94.25 39 SER B CA 1
ATOM 1446 C C . SER B 1 39 ? -16.297 11.5 6.148 1 94.25 39 SER B C 1
ATOM 1448 O O . SER B 1 39 ? -15.953 10.609 5.367 1 94.25 39 SER B O 1
ATOM 1450 N N . ASN B 1 40 ? -17.266 11.305 7.102 1 95.12 40 ASN B N 1
ATOM 1451 C CA . ASN B 1 40 ? -18.188 10.18 7.102 1 95.12 40 ASN B CA 1
ATOM 1452 C C . ASN B 1 40 ? -17.453 8.844 7.211 1 95.12 40 ASN B C 1
ATOM 1454 O O . ASN B 1 40 ? -17.672 7.941 6.402 1 95.12 40 ASN B O 1
ATOM 1458 N N . ARG B 1 41 ? -16.719 8.758 8.203 1 92.44 41 ARG B N 1
ATOM 1459 C CA . ARG B 1 41 ? -16.031 7.496 8.469 1 92.44 41 ARG B CA 1
ATOM 1460 C C . ARG B 1 41 ? -17.031 6.359 8.672 1 92.44 41 ARG B C 1
ATOM 1462 O O . ARG B 1 41 ? -18.031 6.52 9.367 1 92.44 41 ARG B O 1
ATOM 1469 N N . ARG B 1 42 ? -16.719 5.23 7.98 1 95.44 42 ARG B N 1
ATOM 1470 C CA . ARG B 1 42 ? -17.531 4.031 8.148 1 95.44 42 ARG B CA 1
ATOM 1471 C C . ARG B 1 42 ? -16.688 2.771 7.98 1 95.44 42 ARG B C 1
ATOM 1473 O O . ARG B 1 42 ? -15.602 2.816 7.402 1 95.44 42 ARG B O 1
ATOM 1480 N N . VAL B 1 43 ? -17.203 1.656 8.508 1 95.19 43 VAL B N 1
ATOM 1481 C CA . VAL B 1 43 ? -16.531 0.373 8.359 1 95.19 43 VAL B CA 1
ATOM 1482 C C . VAL B 1 43 ? -16.891 -0.253 7.016 1 95.19 43 VAL B C 1
ATOM 1484 O O . VAL B 1 43 ? -18.062 -0.521 6.738 1 95.19 43 VAL B O 1
ATOM 1487 N N . ALA B 1 44 ? -15.945 -0.421 6.164 1 96.69 44 ALA B N 1
ATOM 1488 C CA . ALA B 1 44 ? -16.156 -1.098 4.891 1 96.69 44 ALA B CA 1
ATOM 1489 C C . ALA B 1 44 ? -16.047 -2.611 5.047 1 96.69 44 ALA B C 1
ATOM 1491 O O . ALA B 1 44 ? -16.891 -3.357 4.523 1 96.69 44 ALA B O 1
ATOM 1492 N N . ILE B 1 45 ? -14.992 -3.043 5.715 1 96.62 45 ILE B N 1
ATOM 1493 C CA . ILE B 1 45 ? -14.758 -4.461 5.957 1 96.62 45 ILE B CA 1
ATOM 1494 C C . ILE B 1 45 ? -14.422 -4.688 7.43 1 96.62 45 ILE B C 1
ATOM 1496 O O . ILE B 1 45 ? -13.625 -3.953 8.016 1 96.62 45 ILE B O 1
ATOM 1500 N N . GLN B 1 46 ? -15.023 -5.633 8.031 1 96.12 46 GLN B N 1
ATOM 1501 C CA . GLN B 1 46 ? -14.695 -6.117 9.367 1 96.12 46 GLN B CA 1
ATOM 1502 C C . GLN B 1 46 ? -14.531 -7.633 9.375 1 96.12 46 GLN B C 1
ATOM 1504 O O . GLN B 1 46 ? -15.484 -8.367 9.125 1 96.12 46 GLN B O 1
ATOM 1509 N N . LEU B 1 47 ? -13.336 -8.055 9.688 1 95.69 47 LEU B N 1
ATOM 1510 C CA . LEU B 1 47 ? -13.094 -9.492 9.781 1 95.69 47 LEU B CA 1
ATOM 1511 C C . LEU B 1 47 ? -13.242 -9.977 11.219 1 95.69 47 LEU B C 1
ATOM 1513 O O . LEU B 1 47 ? -12.906 -9.258 12.164 1 95.69 47 LEU B O 1
ATOM 1517 N N . PRO B 1 48 ? -13.734 -11.141 11.406 1 95.81 48 PRO B N 1
ATOM 1518 C CA . PRO B 1 48 ? -13.836 -11.68 12.766 1 95.81 48 PRO B CA 1
ATOM 1519 C C . PRO B 1 48 ? -12.469 -12.008 13.375 1 95.81 48 PRO B C 1
ATOM 1521 O O . PRO B 1 48 ? -11.484 -12.141 12.641 1 95.81 48 PRO B O 1
ATOM 1524 N N . PRO B 1 49 ? -12.422 -12.18 14.695 1 93.25 49 PRO B N 1
ATOM 1525 C CA . PRO B 1 49 ? -11.156 -12.43 15.383 1 93.25 49 PRO B CA 1
ATOM 1526 C C . PRO B 1 49 ? -10.477 -13.719 14.922 1 93.25 49 PRO B C 1
ATOM 1528 O O . PRO B 1 49 ? -9.266 -13.883 15.102 1 93.25 49 PRO B O 1
ATOM 1531 N N . SER B 1 50 ? -11.219 -14.656 14.391 1 95.31 50 SER B N 1
ATOM 1532 C CA . SER B 1 50 ? -10.672 -15.938 13.945 1 95.31 50 SER B CA 1
ATOM 1533 C C . SER B 1 50 ? -9.891 -15.781 12.641 1 95.31 50 SER B C 1
ATOM 1535 O O . SER B 1 50 ? -9.203 -16.703 12.211 1 95.31 50 SER B O 1
ATOM 1537 N N . ARG B 1 51 ? -9.977 -14.641 12.047 1 95.56 51 ARG B N 1
ATOM 1538 C CA . ARG B 1 51 ? -9.312 -14.406 10.766 1 95.56 51 ARG B CA 1
ATOM 1539 C C . ARG B 1 51 ? -8.031 -13.602 10.953 1 95.56 51 ARG B C 1
ATOM 1541 O O . ARG B 1 51 ? -7.766 -13.086 12.039 1 95.56 51 ARG B O 1
ATOM 1548 N N . GLY B 1 52 ? -7.207 -13.586 9.898 1 93.75 52 GLY B N 1
ATOM 1549 C CA . GLY B 1 52 ? -5.98 -12.805 9.898 1 93.75 52 GLY B CA 1
ATOM 1550 C C . GLY B 1 52 ? -6.223 -11.312 9.797 1 93.75 52 GLY B C 1
ATOM 1551 O O . GLY B 1 52 ? -7.348 -10.844 9.984 1 93.75 52 GLY B O 1
ATOM 1552 N N . GLU B 1 53 ? -5.141 -10.57 9.688 1 91.06 53 GLU B N 1
ATOM 1553 C CA . GLU B 1 53 ? -5.188 -9.109 9.656 1 91.06 53 GLU B CA 1
ATOM 1554 C C . GLU B 1 53 ? -5.059 -8.586 8.234 1 91.06 53 GLU B C 1
ATOM 1556 O O . GLU B 1 53 ? -4.176 -9.008 7.484 1 91.06 53 GLU B O 1
ATOM 1561 N N . PRO B 1 54 ? -6.016 -7.621 7.871 1 91.94 54 PRO B N 1
ATOM 1562 C CA . PRO B 1 54 ? -5.773 -6.953 6.59 1 91.94 54 PRO B CA 1
ATOM 1563 C C . PRO B 1 54 ? -4.441 -6.207 6.562 1 91.94 54 PRO B C 1
ATOM 1565 O O . PRO B 1 54 ? -4.031 -5.629 7.57 1 91.94 54 PRO B O 1
ATOM 1568 N N . ASP B 1 55 ? -3.779 -6.281 5.484 1 88.12 55 ASP B N 1
ATOM 1569 C CA . ASP B 1 55 ? -2.51 -5.582 5.293 1 88.12 55 ASP B CA 1
ATOM 1570 C C . ASP B 1 55 ? -2.547 -4.711 4.043 1 88.12 55 ASP B C 1
ATOM 1572 O O . ASP B 1 55 ? -3.305 -3.738 3.979 1 88.12 55 ASP B O 1
ATOM 1576 N N . GLY B 1 56 ? -1.867 -5.098 2.938 1 88.5 56 GLY B N 1
ATOM 1577 C CA . GLY B 1 56 ? -1.922 -4.348 1.692 1 88.5 56 GLY B CA 1
ATOM 1578 C C . GLY B 1 56 ? -3.201 -4.578 0.912 1 88.5 56 GLY B C 1
ATOM 1579 O O . GLY B 1 56 ? -3.785 -5.664 0.976 1 88.5 56 GLY B O 1
ATOM 1580 N N . MET B 1 57 ? -3.627 -3.584 0.137 1 91.06 57 MET B N 1
ATOM 1581 C CA . MET B 1 57 ? -4.863 -3.727 -0.628 1 91.06 57 MET B CA 1
ATOM 1582 C C . MET B 1 57 ? -4.77 -2.98 -1.955 1 91.06 57 MET B C 1
ATOM 1584 O O . MET B 1 57 ? -3.973 -2.053 -2.096 1 91.06 57 MET B O 1
ATOM 1588 N N . THR B 1 58 ? -5.543 -3.354 -2.898 1 89.12 58 THR B N 1
ATOM 1589 C CA . THR B 1 58 ? -5.781 -2.678 -4.172 1 89.12 58 THR B CA 1
ATOM 1590 C C . THR B 1 58 ? -7.246 -2.799 -4.582 1 89.12 58 THR B C 1
ATOM 1592 O O . THR B 1 58 ? -8.062 -3.34 -3.838 1 89.12 58 THR B O 1
ATOM 1595 N N . ILE B 1 59 ? -7.594 -2.168 -5.676 1 90.81 59 ILE B N 1
ATOM 1596 C CA . ILE B 1 59 ? -8.984 -2.115 -6.109 1 90.81 59 ILE B CA 1
ATOM 1597 C C . ILE B 1 59 ? -9.094 -2.557 -7.566 1 90.81 59 ILE B C 1
ATOM 1599 O O . ILE B 1 59 ? -8.219 -2.242 -8.383 1 90.81 59 ILE B O 1
ATOM 1603 N N . ASP B 1 60 ? -10.117 -3.318 -7.836 1 91.5 60 ASP B N 1
ATOM 1604 C CA . ASP B 1 60 ? -10.281 -3.719 -9.234 1 91.5 60 ASP B CA 1
ATOM 1605 C C . ASP B 1 60 ? -11.234 -2.779 -9.961 1 91.5 60 ASP B C 1
ATOM 1607 O O . ASP B 1 60 ? -11.766 -1.838 -9.367 1 91.5 60 ASP B O 1
ATOM 1611 N N . LYS B 1 61 ? -11.383 -2.969 -11.281 1 90.5 61 LYS B N 1
ATOM 1612 C CA . LYS B 1 61 ? -12.141 -2.072 -12.141 1 90.5 61 LYS B CA 1
ATOM 1613 C C . LYS B 1 61 ? -13.602 -2.002 -11.711 1 90.5 61 LYS B C 1
ATOM 1615 O O . LYS B 1 61 ? -14.312 -1.047 -12.039 1 90.5 61 LYS B O 1
ATOM 1620 N N . ASP B 1 62 ? -14.07 -3.055 -11.031 1 94.88 62 ASP B N 1
ATOM 1621 C CA . ASP B 1 62 ? -15.461 -3.117 -10.602 1 94.88 62 ASP B CA 1
ATOM 1622 C C . ASP B 1 62 ? -15.648 -2.436 -9.25 1 94.88 62 ASP B C 1
ATOM 1624 O O . ASP B 1 62 ? -16.75 -2.426 -8.703 1 94.88 62 ASP B O 1
ATOM 1628 N N . GLY B 1 63 ? -14.625 -1.912 -8.695 1 93 63 GLY B N 1
ATOM 1629 C CA . GLY B 1 63 ? -14.695 -1.202 -7.43 1 93 63 GLY B CA 1
ATOM 1630 C C . GLY B 1 63 ? -14.586 -2.119 -6.227 1 93 63 GLY B C 1
ATOM 1631 O O . GLY B 1 63 ? -14.922 -1.724 -5.109 1 93 63 GLY B O 1
ATOM 1632 N N . MET B 1 64 ? -14.195 -3.35 -6.453 1 95.56 64 MET B N 1
ATOM 1633 C CA . MET B 1 64 ? -14.023 -4.289 -5.348 1 95.56 64 MET B CA 1
ATOM 1634 C C . MET B 1 64 ? -12.594 -4.246 -4.816 1 95.56 64 MET B C 1
ATOM 1636 O O . MET B 1 64 ? -11.648 -4.055 -5.578 1 95.56 64 MET B O 1
ATOM 1640 N N . LEU B 1 65 ? -12.539 -4.43 -3.52 1 94.19 65 LEU B N 1
ATOM 1641 C CA . LEU B 1 65 ? -11.227 -4.371 -2.875 1 94.19 65 LEU B CA 1
ATOM 1642 C C . LEU B 1 65 ? -10.578 -5.746 -2.848 1 94.19 65 LEU B C 1
ATOM 1644 O O . LEU B 1 65 ? -11.227 -6.742 -2.525 1 94.19 65 LEU B O 1
ATOM 1648 N N . TRP B 1 66 ? -9.344 -5.797 -3.242 1 94 66 TRP B N 1
ATOM 1649 C CA . TRP B 1 66 ? -8.484 -6.961 -3.062 1 94 66 TRP B CA 1
ATOM 1650 C C . TRP B 1 66 ? -7.5 -6.738 -1.918 1 94 66 TRP B C 1
ATOM 1652 O O . TRP B 1 66 ? -6.695 -5.805 -1.954 1 94 66 TRP B O 1
ATOM 1662 N N . ILE B 1 67 ? -7.559 -7.586 -0.9 1 93.94 67 ILE B N 1
ATOM 1663 C CA . ILE B 1 67 ? -6.824 -7.328 0.335 1 93.94 67 ILE B CA 1
ATOM 1664 C C . ILE B 1 67 ? -5.984 -8.547 0.702 1 93.94 67 ILE B C 1
ATOM 1666 O O . ILE B 1 67 ? -6.5 -9.672 0.757 1 93.94 67 ILE B O 1
ATOM 1670 N N . ALA B 1 68 ? -4.691 -8.305 0.846 1 93.75 68 ALA B N 1
ATOM 1671 C CA . ALA B 1 68 ? -3.838 -9.328 1.451 1 93.75 68 ALA B CA 1
ATOM 1672 C C . ALA B 1 68 ? -4.176 -9.523 2.928 1 93.75 68 ALA B C 1
ATOM 1674 O O . ALA B 1 68 ? -4.25 -8.547 3.684 1 93.75 68 ALA B O 1
ATOM 1675 N N . ILE B 1 69 ? -4.387 -10.758 3.322 1 94.62 69 ILE B N 1
ATOM 1676 C CA . ILE B 1 69 ? -4.723 -11.039 4.715 1 94.62 69 ILE B CA 1
ATOM 1677 C C . ILE B 1 69 ? -3.541 -11.719 5.402 1 94.62 69 ILE B C 1
ATOM 1679 O O . ILE B 1 69 ? -3.281 -12.906 5.168 1 94.62 69 ILE B O 1
ATOM 1683 N N . TRP B 1 70 ? -2.885 -10.961 6.262 1 91 70 TRP B N 1
ATOM 1684 C CA . TRP B 1 70 ? -1.751 -11.445 7.047 1 91 70 TRP B CA 1
ATOM 1685 C C . TRP B 1 70 ? -2.158 -12.609 7.934 1 91 70 TRP B C 1
ATOM 1687 O O . TRP B 1 70 ? -3.217 -12.578 8.562 1 91 70 TRP B O 1
ATOM 1697 N N . ASP B 1 71 ? -1.311 -13.68 7.867 1 93.38 71 ASP B N 1
ATOM 1698 C CA . ASP B 1 71 ? -1.432 -14.875 8.688 1 93.38 71 ASP B CA 1
ATOM 1699 C C . ASP B 1 71 ? -2.539 -15.789 8.172 1 93.38 71 ASP B C 1
ATOM 1701 O O . ASP B 1 71 ? -2.953 -16.719 8.859 1 93.38 71 ASP B O 1
ATOM 1705 N N . GLU B 1 72 ? -3.102 -15.531 7.008 1 95.81 72 GLU B N 1
ATOM 1706 C CA . GLU B 1 72 ? -4.035 -16.438 6.355 1 95.81 72 GLU B CA 1
ATOM 1707 C C . GLU B 1 72 ? -3.465 -16.969 5.035 1 95.81 72 GLU B C 1
ATOM 1709 O O . GLU B 1 72 ? -3.973 -17.938 4.477 1 95.81 72 GLU B O 1
ATOM 1714 N N . GLY B 1 73 ? -2.48 -16.312 4.617 1 96 73 GLY B N 1
ATOM 1715 C CA . GLY B 1 73 ? -1.949 -16.703 3.32 1 96 73 GLY B CA 1
ATOM 1716 C C . GLY B 1 73 ? -2.947 -16.547 2.189 1 96 73 GLY B C 1
ATOM 1717 O O . GLY B 1 73 ? -3.08 -17.422 1.335 1 96 73 GLY B O 1
ATOM 1718 N N . LYS B 1 74 ? -3.672 -15.453 2.26 1 97.88 74 LYS B N 1
ATOM 1719 C CA . LYS B 1 74 ? -4.719 -15.234 1.264 1 97.88 74 LYS B CA 1
ATOM 1720 C C . LYS B 1 74 ? -4.742 -13.781 0.798 1 97.88 74 LYS B C 1
ATOM 1722 O O . LYS B 1 74 ? -4.34 -12.883 1.539 1 97.88 74 LYS B O 1
ATOM 1727 N N . VAL B 1 75 ? -5.109 -13.625 -0.44 1 96.56 75 VAL B N 1
ATOM 1728 C CA . VAL B 1 75 ? -5.68 -12.359 -0.91 1 96.56 75 VAL B CA 1
ATOM 1729 C C . VAL B 1 75 ? -7.172 -12.539 -1.169 1 96.56 75 VAL B C 1
ATOM 1731 O O . VAL B 1 75 ? -7.586 -13.492 -1.832 1 96.56 75 VAL B O 1
ATOM 1734 N N . VAL B 1 76 ? -7.945 -11.625 -0.611 1 97.88 76 VAL B N 1
ATOM 1735 C CA . VAL B 1 76 ? -9.398 -11.781 -0.656 1 97.88 76 VAL B CA 1
ATOM 1736 C C . VAL B 1 76 ? -10.023 -10.578 -1.358 1 97.88 76 VAL B C 1
ATOM 1738 O O . VAL B 1 76 ? -9.625 -9.438 -1.122 1 97.88 76 VAL B O 1
ATOM 1741 N N . ARG B 1 77 ? -10.953 -10.875 -2.24 1 97.88 77 ARG B N 1
ATOM 1742 C CA . ARG B 1 77 ? -11.758 -9.859 -2.912 1 97.88 77 ARG B CA 1
ATOM 1743 C C . ARG B 1 77 ? -13.023 -9.555 -2.123 1 97.88 77 ARG B C 1
ATOM 1745 O O . ARG B 1 77 ? -13.828 -10.445 -1.865 1 97.88 77 ARG B O 1
ATOM 1752 N N . PHE B 1 78 ? -13.219 -8.297 -1.765 1 98 78 PHE B N 1
ATOM 1753 C CA . PHE B 1 78 ? -14.367 -7.887 -0.957 1 98 78 PHE B CA 1
ATOM 1754 C C . PHE B 1 78 ? -15.219 -6.863 -1.701 1 98 78 PHE B C 1
ATOM 1756 O O . PHE B 1 78 ? -14.688 -6.008 -2.414 1 98 78 PHE B O 1
ATOM 1763 N N . ASP B 1 79 ? -16.5 -6.949 -1.499 1 98.38 79 ASP B N 1
ATOM 1764 C CA . ASP B 1 79 ? -17.375 -5.824 -1.792 1 98.38 79 ASP B CA 1
ATOM 1765 C C . ASP B 1 79 ? -17.344 -4.789 -0.667 1 98.38 79 ASP B C 1
ATOM 1767 O O . ASP B 1 79 ? -17.844 -5.047 0.434 1 98.38 79 ASP B O 1
ATOM 1771 N N . PRO B 1 80 ? -16.812 -3.654 -0.925 1 96.88 80 PRO B N 1
ATOM 1772 C CA . PRO B 1 80 ? -16.656 -2.709 0.182 1 96.88 80 PRO B CA 1
ATOM 1773 C C . PRO B 1 80 ? -17.984 -2.086 0.62 1 96.88 80 PRO B C 1
ATOM 1775 O O . PRO B 1 80 ? -18.047 -1.448 1.674 1 96.88 80 PRO B O 1
ATOM 1778 N N . ASN B 1 81 ? -18.984 -2.188 -0.139 1 96.38 81 ASN B N 1
ATOM 1779 C CA . ASN B 1 81 ? -20.281 -1.644 0.225 1 96.38 81 ASN B CA 1
ATOM 1780 C C . ASN B 1 81 ? -21.031 -2.566 1.185 1 96.38 81 ASN B C 1
ATOM 1782 O O . ASN B 1 81 ? -21.797 -2.102 2.033 1 96.38 81 ASN B O 1
ATOM 1786 N N . THR B 1 82 ? -20.766 -3.883 1.062 1 97.31 82 THR B N 1
ATOM 1787 C CA . THR B 1 82 ? -21.516 -4.836 1.869 1 97.31 82 THR B CA 1
ATOM 1788 C C . THR B 1 82 ? -20.609 -5.531 2.873 1 97.31 82 THR B C 1
ATOM 1790 O O . THR B 1 82 ? -21.078 -6.121 3.848 1 97.31 82 THR B O 1
ATOM 1793 N N . GLY B 1 83 ? -19.359 -5.543 2.59 1 97.12 83 GLY B N 1
ATOM 1794 C CA . GLY B 1 83 ? -18.422 -6.254 3.43 1 97.12 83 GLY B CA 1
ATOM 1795 C C . GLY B 1 83 ? -18.281 -7.723 3.07 1 97.12 83 GLY B C 1
ATOM 1796 O O . GLY B 1 83 ? -17.531 -8.461 3.711 1 97.12 83 GLY B O 1
ATOM 1797 N N . GLU B 1 84 ? -18.938 -8.125 2.016 1 97.81 84 GLU B N 1
ATOM 1798 C CA . GLU B 1 84 ? -18.969 -9.539 1.648 1 97.81 84 GLU B CA 1
ATOM 1799 C C . GLU B 1 84 ? -17.688 -9.953 0.938 1 97.81 84 GLU B C 1
ATOM 1801 O O . GLU B 1 84 ? -17.172 -9.219 0.099 1 97.81 84 GLU B O 1
ATOM 1806 N N . GLU B 1 85 ? -17.25 -11.156 1.284 1 98.25 85 GLU B N 1
ATOM 1807 C CA . GLU B 1 85 ? -16.172 -11.781 0.523 1 98.25 85 GLU B CA 1
ATOM 1808 C C . GLU B 1 85 ? -16.703 -12.359 -0.79 1 98.25 85 GLU B C 1
ATOM 1810 O O . GLU B 1 85 ? -17.641 -13.164 -0.793 1 98.25 85 GLU B O 1
ATOM 1815 N N . LEU B 1 86 ? -16.094 -12.016 -1.846 1 98.62 86 LEU B N 1
ATOM 1816 C CA . LEU B 1 86 ? -16.578 -12.43 -3.156 1 98.62 86 LEU B CA 1
ATOM 1817 C C . LEU B 1 86 ? -15.703 -13.523 -3.748 1 98.62 86 LEU B C 1
ATOM 1819 O O . LEU B 1 86 ? -16.172 -14.352 -4.531 1 98.62 86 LEU B O 1
ATOM 1823 N N . GLN B 1 87 ? -14.461 -13.508 -3.568 1 98.31 87 GLN B N 1
ATOM 1824 C CA . GLN B 1 87 ? -13.445 -14.406 -4.102 1 98.31 87 GLN B CA 1
ATOM 1825 C C . GLN B 1 87 ? -12.203 -14.43 -3.213 1 98.31 87 GLN B C 1
ATOM 1827 O O . GLN B 1 87 ? -11.961 -13.492 -2.449 1 98.31 87 GLN B O 1
ATOM 1832 N N . SER B 1 88 ? -11.523 -15.5 -3.199 1 98.38 88 SER B N 1
ATOM 1833 C CA . SER B 1 88 ? -10.258 -15.57 -2.467 1 98.38 88 SER B CA 1
ATOM 1834 C C . SER B 1 88 ? -9.219 -16.375 -3.234 1 98.38 88 SER B C 1
ATOM 1836 O O . SER B 1 88 ? -9.562 -17.281 -3.994 1 98.38 88 SER B O 1
ATOM 1838 N N . VAL B 1 89 ? -7.98 -15.969 -3.145 1 98.56 89 VAL B N 1
ATOM 1839 C CA . VAL B 1 89 ? -6.828 -16.688 -3.666 1 98.56 89 VAL B CA 1
ATOM 1840 C C . VAL B 1 89 ? -5.945 -17.156 -2.512 1 98.56 89 VAL B C 1
ATOM 1842 O O . VAL B 1 89 ? -5.531 -16.359 -1.673 1 98.56 89 VAL B O 1
ATOM 1845 N N . SER B 1 90 ? -5.629 -18.453 -2.469 1 98.44 90 SER B N 1
ATOM 1846 C CA . SER B 1 90 ? -4.793 -19.016 -1.409 1 98.44 90 SER B CA 1
ATOM 1847 C C . SER B 1 90 ? -3.359 -19.219 -1.891 1 98.44 90 SER B C 1
ATOM 1849 O O . SER B 1 90 ? -3.135 -19.578 -3.045 1 98.44 90 SER B O 1
ATOM 1851 N N . PHE B 1 91 ? -2.449 -19.016 -1.029 1 98.19 91 PHE B N 1
ATOM 1852 C CA . PHE B 1 91 ? -1.026 -19.203 -1.292 1 98.19 91 PHE B CA 1
ATOM 1853 C C . PHE B 1 91 ? -0.412 -20.188 -0.302 1 98.19 91 PHE B C 1
ATOM 1855 O O . PHE B 1 91 ? -0.922 -20.359 0.808 1 98.19 91 PHE B O 1
ATOM 1862 N N . PRO B 1 92 ? 0.627 -20.828 -0.755 1 97.88 92 PRO B N 1
ATOM 1863 C CA . PRO B 1 92 ? 1.281 -21.781 0.145 1 97.88 92 PRO B CA 1
ATOM 1864 C C . PRO B 1 92 ? 2.221 -21.094 1.14 1 97.88 92 PRO B C 1
ATOM 1866 O O . PRO B 1 92 ? 3.346 -21.562 1.345 1 97.88 92 PRO B O 1
ATOM 1869 N N . VAL B 1 93 ? 1.843 -19.984 1.732 1 96.88 93 VAL B N 1
ATOM 1870 C CA . VAL B 1 93 ? 2.547 -19.172 2.729 1 96.88 93 VAL B CA 1
ATOM 1871 C C . VAL B 1 93 ? 1.553 -18.641 3.756 1 96.88 93 VAL B C 1
ATOM 1873 O O . VAL B 1 93 ? 0.348 -18.594 3.496 1 96.88 93 VAL B O 1
ATOM 1876 N N . ALA B 1 94 ? 2.033 -18.25 4.871 1 94.56 94 ALA B N 1
ATOM 1877 C CA . ALA B 1 94 ? 1.159 -17.781 5.941 1 94.56 94 ALA B CA 1
ATOM 1878 C C . ALA B 1 94 ? 0.903 -16.281 5.824 1 94.56 94 ALA B C 1
ATOM 1880 O O . ALA B 1 94 ? -0.158 -15.797 6.219 1 94.56 94 ALA B O 1
ATOM 1881 N N . ARG B 1 95 ? 1.897 -15.57 5.254 1 93.06 95 ARG B N 1
ATOM 1882 C CA . ARG B 1 95 ? 1.838 -14.125 5.434 1 93.06 95 ARG B CA 1
ATOM 1883 C C . ARG B 1 95 ? 1.891 -13.398 4.094 1 93.06 95 ARG B C 1
ATOM 1885 O O . ARG B 1 95 ? 2.963 -12.984 3.645 1 93.06 95 ARG B O 1
ATOM 1892 N N . THR B 1 96 ? 0.714 -13.234 3.559 1 93.12 96 THR B N 1
ATOM 1893 C CA . THR B 1 96 ? 0.582 -12.305 2.447 1 93.12 96 THR B CA 1
ATOM 1894 C C . THR B 1 96 ? 0.602 -10.859 2.947 1 93.12 96 THR B C 1
ATOM 1896 O O . THR B 1 96 ? -0.013 -10.547 3.969 1 93.12 96 THR B O 1
ATOM 1899 N N . THR B 1 97 ? 1.318 -9.969 2.229 1 88.31 97 THR B N 1
ATOM 1900 C CA . THR B 1 97 ? 1.551 -8.641 2.783 1 88.31 97 THR B CA 1
ATOM 1901 C C . THR B 1 97 ? 0.879 -7.57 1.927 1 88.31 97 THR B C 1
ATOM 1903 O O . THR B 1 97 ? 0.415 -6.555 2.445 1 88.31 97 THR B O 1
ATOM 1906 N N . SER B 1 98 ? 0.929 -7.75 0.615 1 90.75 98 SER B N 1
ATOM 1907 C CA . SER B 1 98 ? 0.375 -6.73 -0.269 1 90.75 98 SER B CA 1
ATOM 1908 C C . SER B 1 98 ? 0.051 -7.305 -1.644 1 90.75 98 SER B C 1
ATOM 1910 O O . SER B 1 98 ? 0.294 -8.484 -1.9 1 90.75 98 SER B O 1
ATOM 1912 N N . CYS B 1 99 ? -0.567 -6.391 -2.514 1 91.12 99 CYS B N 1
ATOM 1913 C CA . CYS B 1 99 ? -0.901 -6.797 -3.875 1 91.12 99 CYS B CA 1
ATOM 1914 C C . CYS B 1 99 ? -1.176 -5.582 -4.754 1 91.12 99 CYS B C 1
ATOM 1916 O O . CYS B 1 99 ? -1.579 -4.527 -4.258 1 91.12 99 CYS B O 1
ATOM 1918 N N . CYS B 1 100 ? -0.953 -5.789 -6.062 1 89.06 100 CYS B N 1
ATOM 1919 C CA . CYS B 1 100 ? -1.259 -4.758 -7.051 1 89.06 100 CYS B CA 1
ATOM 1920 C C . CYS B 1 100 ? -1.467 -5.371 -8.43 1 89.06 100 CYS B C 1
ATOM 1922 O O . CYS B 1 100 ? -0.948 -6.449 -8.719 1 89.06 100 CYS B O 1
ATOM 1924 N N . TRP B 1 101 ? -2.199 -4.688 -9.164 1 87.56 101 TRP B N 1
ATOM 1925 C CA . TRP B 1 101 ? -2.459 -5.16 -10.523 1 87.56 101 TRP B CA 1
ATOM 1926 C C . TRP B 1 101 ? -1.277 -4.859 -11.438 1 87.56 101 TRP B C 1
ATOM 1928 O O . TRP B 1 101 ? -0.629 -3.818 -11.305 1 87.56 101 TRP B O 1
ATOM 1938 N N . ALA B 1 102 ? -1.077 -5.707 -12.359 1 87.19 102 ALA B N 1
ATOM 1939 C CA . ALA B 1 102 ? 0.029 -5.59 -13.305 1 87.19 102 ALA B CA 1
ATOM 1940 C C . ALA B 1 102 ? -0.327 -6.223 -14.648 1 87.19 102 ALA B C 1
ATOM 1942 O O . ALA B 1 102 ? -1.448 -6.703 -14.836 1 87.19 102 ALA B O 1
ATOM 1943 N N . GLY B 1 103 ? 0.67 -6.164 -15.578 1 86.94 103 GLY B N 1
ATOM 1944 C CA . GLY B 1 103 ? 0.478 -6.723 -16.906 1 86.94 103 GLY B CA 1
ATOM 1945 C C . GLY B 1 103 ? -0.078 -5.723 -17.906 1 86.94 103 GLY B C 1
ATOM 1946 O O . GLY B 1 103 ? -0.584 -4.668 -17.516 1 86.94 103 GLY B O 1
ATOM 1947 N N . PRO B 1 104 ? -0.047 -6.074 -19.156 1 85.38 104 PRO B N 1
ATOM 1948 C CA . PRO B 1 104 ? -0.462 -5.129 -20.188 1 85.38 104 PRO B CA 1
ATOM 1949 C C . PRO B 1 104 ? -1.94 -4.758 -20.094 1 85.38 104 PRO B C 1
ATOM 1951 O O . PRO B 1 104 ? -2.332 -3.658 -20.484 1 85.38 104 PRO B O 1
ATOM 1954 N N . ASN B 1 105 ? -2.736 -5.641 -19.609 1 87.56 105 ASN B N 1
ATOM 1955 C CA . ASN B 1 105 ? -4.168 -5.387 -19.5 1 87.56 105 ASN B CA 1
ATOM 1956 C C . ASN B 1 105 ? -4.586 -5.172 -18.047 1 87.56 105 ASN B C 1
ATOM 1958 O O . ASN B 1 105 ? -5.777 -5.203 -17.719 1 87.56 105 ASN B O 1
ATOM 1962 N N . TYR B 1 106 ? -3.635 -5.156 -17.141 1 87.88 106 TYR B N 1
ATOM 1963 C CA . TYR B 1 106 ? -3.867 -5.004 -15.711 1 87.88 106 TYR B CA 1
ATOM 1964 C C . TYR B 1 106 ? -4.719 -6.145 -15.164 1 87.88 106 TYR B C 1
ATOM 1966 O O . TYR B 1 106 ? -5.566 -5.938 -14.297 1 87.88 106 TYR B O 1
ATOM 1974 N N . ASP B 1 107 ? -4.535 -7.258 -15.734 1 92.94 107 ASP B N 1
ATOM 1975 C CA . ASP B 1 107 ? -5.355 -8.391 -15.312 1 92.94 107 ASP B CA 1
ATOM 1976 C C . ASP B 1 107 ? -4.508 -9.445 -14.609 1 92.94 107 ASP B C 1
ATOM 1978 O O . ASP B 1 107 ? -4.926 -10.602 -14.484 1 92.94 107 ASP B O 1
ATOM 1982 N N . GLU B 1 108 ? -3.352 -9.062 -14.211 1 93 108 GLU B N 1
ATOM 1983 C CA . GLU B 1 108 ? -2.482 -9.883 -13.367 1 93 108 GLU B CA 1
ATOM 1984 C C . GLU B 1 108 ? -2.262 -9.234 -12.008 1 93 108 GLU B C 1
ATOM 1986 O O . GLU B 1 108 ? -2.092 -8.016 -11.914 1 93 108 GLU B O 1
ATOM 1991 N N . LEU B 1 109 ? -2.344 -10.078 -11.008 1 92.25 109 LEU B N 1
ATOM 1992 C CA . LEU B 1 109 ? -2.139 -9.578 -9.656 1 92.25 109 LEU B CA 1
ATOM 1993 C C . LEU B 1 109 ? -0.778 -10 -9.117 1 92.25 109 LEU B C 1
ATOM 1995 O O . LEU B 1 109 ? -0.468 -11.195 -9.078 1 92.25 109 LEU B O 1
ATOM 1999 N N . ILE B 1 110 ? 0.03 -9.023 -8.797 1 91 110 ILE B N 1
ATOM 2000 C CA . ILE B 1 110 ? 1.291 -9.281 -8.109 1 91 110 ILE B CA 1
ATOM 2001 C C . ILE B 1 110 ? 1.065 -9.281 -6.598 1 91 110 ILE B C 1
ATOM 2003 O O . ILE B 1 110 ? 0.481 -8.344 -6.051 1 91 110 ILE B O 1
ATOM 2007 N N . VAL B 1 111 ? 1.563 -10.328 -5.941 1 92.19 111 VAL B N 1
ATOM 2008 C CA . VAL B 1 111 ? 1.333 -10.5 -4.508 1 92.19 111 VAL B CA 1
ATOM 2009 C C . VAL B 1 111 ? 2.666 -10.68 -3.789 1 92.19 111 VAL B C 1
ATOM 2011 O O . VAL B 1 111 ? 3.484 -11.516 -4.188 1 92.19 111 VAL B O 1
ATOM 2014 N N . THR B 1 112 ? 2.848 -9.906 -2.736 1 90.62 112 THR B N 1
ATOM 2015 C CA . THR B 1 112 ? 4.062 -10.031 -1.94 1 90.62 112 THR B CA 1
ATOM 2016 C C . THR B 1 112 ? 3.775 -10.727 -0.615 1 90.62 112 THR B C 1
ATOM 2018 O O . THR B 1 112 ? 2.656 -10.656 -0.102 1 90.62 112 THR B O 1
ATOM 2021 N N . THR B 1 113 ? 4.793 -11.391 -0.141 1 90.69 113 THR B N 1
ATOM 2022 C CA . THR B 1 113 ? 4.676 -12.148 1.102 1 90.69 113 THR B CA 1
ATOM 2023 C C . THR B 1 113 ? 5.902 -11.93 1.983 1 90.69 113 THR B C 1
ATOM 2025 O O . THR B 1 113 ? 6.879 -11.312 1.555 1 90.69 113 THR B O 1
ATOM 2028 N N . ALA B 1 114 ? 5.828 -12.391 3.236 1 88.69 114 ALA B N 1
ATOM 2029 C CA . ALA B 1 114 ? 6.906 -12.133 4.184 1 88.69 114 ALA B CA 1
ATOM 2030 C C . ALA B 1 114 ? 7.293 -13.398 4.938 1 88.69 114 ALA B C 1
ATOM 2032 O O . ALA B 1 114 ? 6.527 -14.367 4.969 1 88.69 114 ALA B O 1
ATOM 2033 N N . ARG B 1 115 ? 8.492 -13.289 5.5 1 89.94 115 ARG B N 1
ATOM 2034 C CA . ARG B 1 115 ? 9.008 -14.367 6.336 1 89.94 115 ARG B CA 1
ATOM 2035 C C . ARG B 1 115 ? 9.086 -13.938 7.797 1 89.94 115 ARG B C 1
ATOM 2037 O O . ARG B 1 115 ? 9.43 -14.742 8.664 1 89.94 115 ARG B O 1
ATOM 2044 N N . ILE B 1 116 ? 8.82 -12.758 8.023 1 82.81 116 ILE B N 1
ATOM 2045 C CA . ILE B 1 116 ? 9.094 -12.18 9.328 1 82.81 116 ILE B CA 1
ATOM 2046 C C . ILE B 1 116 ? 8.281 -12.914 10.398 1 82.81 116 ILE B C 1
ATOM 2048 O O . ILE B 1 116 ? 7.098 -13.188 10.203 1 82.81 116 ILE B O 1
ATOM 2052 N N . GLY B 1 117 ? 8.992 -13.195 11.531 1 86.06 117 GLY B N 1
ATOM 2053 C CA . GLY B 1 117 ? 8.336 -13.773 12.695 1 86.06 117 GLY B CA 1
ATOM 2054 C C . GLY B 1 117 ? 8.102 -15.266 12.57 1 86.06 117 GLY B C 1
ATOM 2055 O O . GLY B 1 117 ? 7.629 -15.914 13.508 1 86.06 117 GLY B O 1
ATOM 2056 N N . LEU B 1 118 ? 8.344 -15.867 11.469 1 91.38 118 LEU B N 1
ATOM 2057 C CA . LEU B 1 118 ? 8.172 -17.312 11.289 1 91.38 118 LEU B CA 1
ATOM 2058 C C . LEU B 1 118 ? 9.336 -18.062 11.922 1 91.38 118 LEU B C 1
ATOM 2060 O O . LEU B 1 118 ? 10.492 -17.641 11.828 1 91.38 118 LEU B O 1
ATOM 2064 N N . THR B 1 119 ? 8.977 -19.156 12.531 1 94.94 119 THR B N 1
ATOM 2065 C CA . THR B 1 119 ? 9.992 -20.016 13.117 1 94.94 119 THR B CA 1
ATOM 2066 C C . THR B 1 119 ? 10.719 -20.812 12.031 1 94.94 119 THR B C 1
ATOM 2068 O O . THR B 1 119 ? 10.227 -20.938 10.906 1 94.94 119 THR B O 1
ATOM 2071 N N . PRO B 1 120 ? 11.852 -21.375 12.438 1 95.12 120 PRO B N 1
ATOM 2072 C CA . PRO B 1 120 ? 12.547 -22.234 11.469 1 95.12 120 PRO B CA 1
ATOM 2073 C C . PRO B 1 120 ? 11.672 -23.375 10.953 1 95.12 120 PRO B C 1
ATOM 2075 O O . PRO B 1 120 ? 11.719 -23.703 9.766 1 95.12 120 PRO B O 1
ATOM 2078 N N . SER B 1 121 ? 10.969 -24 11.812 1 97.25 121 SER B N 1
ATOM 2079 C CA . SER B 1 121 ? 10.07 -25.078 11.406 1 97.25 121 SER B CA 1
ATOM 2080 C C . SER B 1 121 ? 9.008 -24.562 10.438 1 97.25 121 SER B C 1
ATOM 2082 O O . SER B 1 121 ? 8.727 -25.203 9.422 1 97.25 121 SER B O 1
ATOM 2084 N N . GLN B 1 122 ? 8.438 -23.453 10.719 1 95.38 122 GLN B N 1
ATOM 2085 C CA . GLN B 1 122 ? 7.426 -22.859 9.852 1 95.38 122 GLN B CA 1
ATOM 2086 C C . GLN B 1 122 ? 8.008 -22.531 8.477 1 95.38 122 GLN B C 1
ATOM 2088 O O . GLN B 1 122 ? 7.332 -22.688 7.457 1 95.38 122 GLN B O 1
ATOM 2093 N N . LEU B 1 123 ? 9.211 -22.031 8.5 1 94.62 123 LEU B N 1
ATOM 2094 C CA . LEU B 1 123 ? 9.883 -21.688 7.25 1 94.62 123 LEU B CA 1
ATOM 2095 C C . LEU B 1 123 ? 10.133 -22.922 6.402 1 94.62 123 LEU B C 1
ATOM 2097 O O . LEU B 1 123 ? 10.039 -22.875 5.172 1 94.62 123 LEU B O 1
ATOM 2101 N N . ARG B 1 124 ? 10.438 -24 7.047 1 96.31 124 ARG B N 1
ATOM 2102 C CA . ARG B 1 124 ? 10.602 -25.266 6.328 1 96.31 124 ARG B CA 1
ATOM 2103 C C . ARG B 1 124 ? 9.289 -25.703 5.684 1 96.31 124 ARG B C 1
ATOM 2105 O O . ARG B 1 124 ? 9.289 -26.234 4.574 1 96.31 124 ARG B O 1
ATOM 2112 N N . ASP B 1 125 ? 8.195 -25.531 6.336 1 96.94 125 ASP B N 1
ATOM 2113 C CA . ASP B 1 125 ? 6.875 -25.953 5.863 1 96.94 125 ASP B CA 1
ATOM 2114 C C . ASP B 1 125 ? 6.387 -25.047 4.738 1 96.94 125 ASP B C 1
ATOM 2116 O O . ASP B 1 125 ? 5.477 -25.406 3.99 1 96.94 125 ASP B O 1
ATOM 2120 N N . GLN B 1 126 ? 6.879 -23.812 4.664 1 97.31 126 GLN B N 1
ATOM 2121 C CA . GLN B 1 126 ? 6.484 -22.875 3.623 1 97.31 126 GLN B CA 1
ATOM 2122 C C . GLN B 1 126 ? 7.703 -22.25 2.957 1 97.31 126 GLN B C 1
ATOM 2124 O O . GLN B 1 126 ? 7.949 -21.047 3.105 1 97.31 126 GLN B O 1
ATOM 2129 N N . PRO B 1 127 ? 8.359 -23 2.146 1 95.94 127 PRO B N 1
ATOM 2130 C CA . PRO B 1 127 ? 9.625 -22.547 1.557 1 95.94 127 PRO B CA 1
ATOM 2131 C C . PRO B 1 127 ? 9.461 -21.344 0.63 1 95.94 127 PRO B C 1
ATOM 2133 O O . PRO B 1 127 ? 10.445 -20.688 0.282 1 95.94 127 PRO B O 1
ATOM 2136 N N . LEU B 1 128 ? 8.234 -21.047 0.242 1 95.75 128 LEU B N 1
ATOM 2137 C CA . LEU B 1 128 ? 8.023 -19.953 -0.684 1 95.75 128 LEU B CA 1
ATOM 2138 C C . LEU B 1 128 ? 7.688 -18.672 0.07 1 95.75 128 LEU B C 1
ATOM 2140 O O . LEU B 1 128 ? 7.43 -17.625 -0.545 1 95.75 128 LEU B O 1
ATOM 2144 N N . ALA B 1 129 ? 7.68 -18.734 1.426 1 93.5 129 ALA B N 1
ATOM 2145 C CA . ALA B 1 129 ? 7.473 -17.516 2.195 1 93.5 129 ALA B CA 1
ATOM 2146 C C . ALA B 1 129 ? 8.5 -16.453 1.824 1 93.5 129 ALA B C 1
ATOM 2148 O O . ALA B 1 129 ? 9.688 -16.75 1.677 1 93.5 129 ALA B O 1
ATOM 2149 N N . GLY B 1 130 ? 7.992 -15.211 1.683 1 89.62 130 GLY B N 1
ATOM 2150 C CA . GLY B 1 130 ? 8.875 -14.117 1.304 1 89.62 130 GLY B CA 1
ATOM 2151 C C . GLY B 1 130 ? 9 -13.945 -0.199 1 89.62 130 GLY B C 1
ATOM 2152 O O . GLY B 1 130 ? 9.641 -13.008 -0.67 1 89.62 130 GLY B O 1
ATOM 2153 N N . SER B 1 131 ? 8.344 -14.812 -0.951 1 91.31 131 SER B N 1
ATOM 2154 C CA . SER B 1 131 ? 8.383 -14.734 -2.408 1 91.31 131 SER B CA 1
ATOM 2155 C C . SER B 1 131 ? 7.324 -13.766 -2.938 1 91.31 131 SER B C 1
ATOM 2157 O O . SER B 1 131 ? 6.441 -13.336 -2.193 1 91.31 131 SER B O 1
ATOM 2159 N N . ILE B 1 132 ? 7.52 -13.383 -4.16 1 91.56 132 ILE B N 1
ATOM 2160 C CA . ILE B 1 132 ? 6.516 -12.648 -4.918 1 91.56 132 ILE B CA 1
ATOM 2161 C C . ILE B 1 132 ? 5.77 -13.594 -5.852 1 91.56 132 ILE B C 1
ATOM 2163 O O . ILE B 1 132 ? 6.387 -14.406 -6.543 1 91.56 132 ILE B O 1
ATOM 2167 N N . PHE B 1 133 ? 4.445 -13.508 -5.816 1 93.81 133 PHE B N 1
ATOM 2168 C CA . PHE B 1 133 ? 3.609 -14.352 -6.664 1 93.81 133 PHE B CA 1
ATOM 2169 C C . PHE B 1 133 ? 2.904 -13.523 -7.73 1 93.81 133 PHE B C 1
ATOM 2171 O O . PHE B 1 133 ? 2.648 -12.336 -7.527 1 93.81 133 PHE B O 1
ATOM 2178 N N . ARG B 1 134 ? 2.684 -14.156 -8.805 1 94.75 134 ARG B N 1
ATOM 2179 C CA . ARG B 1 134 ? 1.874 -13.609 -9.891 1 94.75 134 ARG B CA 1
ATOM 2180 C C . ARG B 1 134 ? 0.637 -14.461 -10.141 1 94.75 134 ARG B C 1
ATOM 2182 O O . ARG B 1 134 ? 0.746 -15.672 -10.367 1 94.75 134 ARG B O 1
ATOM 2189 N N . VAL B 1 135 ? -0.514 -13.828 -10.055 1 96.88 135 VAL B N 1
ATOM 2190 C CA . VAL B 1 135 ? -1.775 -14.547 -10.195 1 96.88 135 VAL B CA 1
ATOM 2191 C C . VAL B 1 135 ? -2.518 -14.055 -11.438 1 96.88 135 VAL B C 1
ATOM 2193 O O . VAL B 1 135 ? -2.629 -12.852 -11.664 1 96.88 135 VAL B O 1
ATOM 2196 N N . LYS B 1 136 ? -3.029 -15 -12.25 1 96.06 136 LYS B N 1
ATOM 2197 C CA . LYS B 1 136 ? -3.779 -14.695 -13.469 1 96.06 136 LYS B CA 1
ATOM 2198 C C . LYS B 1 136 ? -5.176 -15.32 -13.422 1 96.06 136 LYS B C 1
ATOM 2200 O O . LYS B 1 136 ? -5.508 -16.047 -12.484 1 96.06 136 LYS B O 1
ATOM 2205 N N . ASN B 1 137 ? -5.953 -14.883 -14.383 1 97.06 137 ASN B N 1
ATOM 2206 C CA . ASN B 1 137 ? -7.27 -15.469 -14.602 1 97.06 137 ASN B CA 1
ATOM 2207 C C . ASN B 1 137 ? -8.188 -15.258 -13.406 1 97.06 137 ASN B C 1
ATOM 2209 O O . ASN B 1 137 ? -8.836 -16.188 -12.938 1 97.06 137 ASN B O 1
ATOM 2213 N N . LEU B 1 138 ? -8.273 -14.047 -12.938 1 97.56 138 LEU B N 1
ATOM 2214 C CA . LEU B 1 138 ? -9.078 -13.719 -11.758 1 97.56 138 LEU B CA 1
ATOM 2215 C C . LEU B 1 138 ? -10.461 -13.227 -12.164 1 97.56 138 LEU B C 1
ATOM 2217 O O . LEU B 1 138 ? -11.32 -13.023 -11.312 1 97.56 138 LEU B O 1
ATOM 2221 N N . GLY B 1 139 ? -10.734 -13.055 -13.406 1 97.62 139 GLY B N 1
ATOM 2222 C CA . GLY B 1 139 ? -12.047 -12.68 -13.914 1 97.62 139 GLY B CA 1
ATOM 2223 C C . GLY B 1 139 ? -12.312 -11.188 -13.82 1 97.62 139 GLY B C 1
ATOM 2224 O O . GLY B 1 139 ? -13.453 -10.75 -13.961 1 97.62 139 GLY B O 1
ATOM 2225 N N . THR B 1 140 ? -11.383 -10.484 -13.453 1 96.38 140 THR B N 1
ATOM 2226 C CA . THR B 1 140 ? -11.43 -9.031 -13.383 1 96.38 140 THR B CA 1
ATOM 2227 C C . THR B 1 140 ? -10.047 -8.43 -13.609 1 96.38 140 THR B C 1
ATOM 2229 O O . THR B 1 140 ? -9.125 -9.133 -14.031 1 96.38 140 THR B O 1
ATOM 2232 N N . ARG B 1 141 ? -9.883 -7.133 -13.477 1 92.5 141 ARG B N 1
ATOM 2233 C CA . ARG B 1 141 ? -8.617 -6.441 -13.695 1 92.5 141 ARG B CA 1
ATOM 2234 C C . ARG B 1 141 ? -8.586 -5.117 -12.945 1 92.5 141 ARG B C 1
ATOM 2236 O O . ARG B 1 141 ? -9.602 -4.668 -12.414 1 92.5 141 ARG B O 1
ATOM 2243 N N . GLY B 1 142 ? -7.363 -4.676 -12.82 1 89.06 142 GLY B N 1
ATOM 2244 C CA . GLY B 1 142 ? -7.238 -3.305 -12.359 1 89.06 142 GLY B CA 1
ATOM 2245 C C . GLY B 1 142 ? -7.512 -2.279 -13.438 1 89.06 142 GLY B C 1
ATOM 2246 O O . GLY B 1 142 ? -8.062 -2.613 -14.492 1 89.06 142 GLY B O 1
ATOM 2247 N N . SER B 1 143 ? -7.391 -1.083 -13.094 1 77.06 143 SER B N 1
ATOM 2248 C CA . SER B 1 143 ? -7.523 -0.016 -14.078 1 77.06 143 SER B CA 1
ATOM 2249 C C . SER B 1 143 ? -6.312 0.91 -14.055 1 77.06 143 SER B C 1
ATOM 2251 O O . SER B 1 143 ? -5.676 1.085 -13.016 1 77.06 143 SER B O 1
ATOM 2253 N N . PRO B 1 144 ? -6.008 1.294 -15.383 1 61.44 144 PRO B N 1
ATOM 2254 C CA . PRO B 1 144 ? -4.973 2.328 -15.391 1 61.44 144 PRO B CA 1
ATOM 2255 C C . PRO B 1 144 ? -5.398 3.594 -14.648 1 61.44 144 PRO B C 1
ATOM 2257 O O . PRO B 1 144 ? -6.594 3.863 -14.516 1 61.44 144 PRO B O 1
ATOM 2260 N N . ALA B 1 145 ? -4.617 4.125 -13.922 1 50.84 145 ALA B N 1
ATOM 2261 C CA . ALA B 1 145 ? -4.977 5.395 -13.297 1 50.84 145 ALA B CA 1
ATOM 2262 C C . ALA B 1 145 ? -5.715 6.301 -14.273 1 50.84 145 ALA B C 1
ATOM 2264 O O . ALA B 1 145 ? -5.312 6.434 -15.438 1 50.84 145 ALA B O 1
ATOM 2265 N N . VAL B 1 146 ? -7.102 6.324 -14.289 1 44.31 146 VAL B N 1
ATOM 2266 C CA . VAL B 1 146 ? -7.945 7.117 -15.18 1 44.31 146 VAL B CA 1
ATOM 2267 C C . VAL B 1 146 ? -7.512 8.578 -15.141 1 44.31 146 VAL B C 1
ATOM 2269 O O . VAL B 1 146 ? -7.312 9.148 -14.062 1 44.31 146 VAL B O 1
ATOM 2272 N N . LYS B 1 147 ? -7.066 9.141 -16.312 1 40.25 147 LYS B N 1
ATOM 2273 C CA . LYS B 1 147 ? -6.953 10.578 -16.531 1 40.25 147 LYS B CA 1
ATOM 2274 C C . LYS B 1 147 ? -8.211 11.312 -16.062 1 40.25 147 LYS B C 1
ATOM 2276 O O . LYS B 1 147 ? -9.328 10.875 -16.359 1 40.25 147 LYS B O 1
ATOM 2281 N N . TYR B 1 148 ? -8.18 11.812 -14.844 1 33.69 148 TYR B N 1
ATOM 2282 C CA . TYR B 1 148 ? -9.297 12.734 -14.664 1 33.69 148 TYR B CA 1
ATOM 2283 C C . TYR B 1 148 ? -9.391 13.711 -15.828 1 33.69 148 TYR B C 1
ATOM 2285 O O . TYR B 1 148 ? -8.43 14.43 -16.125 1 33.69 148 TYR B O 1
ATOM 2293 N N . HIS B 1 149 ? -9.797 13.242 -16.906 1 32.38 149 HIS B N 1
ATOM 2294 C CA . HIS B 1 149 ? -10.234 14.336 -17.766 1 32.38 149 HIS B CA 1
ATOM 2295 C C . HIS B 1 149 ? -11.141 15.305 -17.016 1 32.38 149 HIS B C 1
ATOM 2297 O O . HIS B 1 149 ? -12.219 14.914 -16.562 1 32.38 149 HIS B O 1
ATOM 2303 N N . GLY B 1 150 ? -10.523 16.078 -16.234 1 25.67 150 GLY B N 1
ATOM 2304 C CA . GLY B 1 150 ? -11.305 17.297 -16.125 1 25.67 150 GLY B CA 1
ATOM 2305 C C . GLY B 1 150 ? -11.539 17.969 -17.469 1 25.67 150 GLY B C 1
ATOM 2306 O O . GLY B 1 150 ? -10.797 17.734 -18.422 1 25.67 150 GLY B O 1
#

Solvent-accessible surface area (backbone atoms only — not comparable to full-atom values): 14898 Å² total; per-residue (Å²): 70,47,8,6,17,25,28,28,56,40,86,84,59,42,35,42,34,32,55,44,74,53,82,32,30,30,33,31,25,39,38,40,53,89,78,60,46,74,40,76,76,41,81,24,34,75,53,58,88,92,50,44,35,68,39,4,18,26,53,35,66,86,56,31,36,36,31,10,21,26,68,58,8,24,38,36,32,27,38,51,89,77,42,43,78,74,47,74,47,81,52,79,32,50,28,22,40,17,31,30,55,32,53,86,73,18,39,27,39,39,33,37,31,36,51,80,92,57,48,72,69,54,43,66,78,19,74,59,42,46,40,78,44,78,45,67,85,74,87,57,29,32,59,57,5,64,64,75,74,117,71,44,7,5,20,24,28,30,56,40,87,87,58,42,34,41,34,32,54,47,73,52,82,32,30,28,33,30,24,40,38,38,53,90,79,60,47,74,42,74,75,42,79,25,35,75,54,58,88,91,50,44,36,68,38,3,18,27,52,35,68,87,56,31,35,36,32,11,22,26,67,59,8,26,38,36,31,27,37,50,89,78,42,43,78,75,48,74,46,81,52,80,31,48,29,22,40,16,32,30,58,33,52,86,74,19,40,26,38,38,33,37,31,36,48,82,92,57,48,73,69,54,41,67,76,19,73,59,41,48,40,76,46,79,46,67,86,73,87,57,30,32,57,55,5,64,65,74,75,120